Protein AF-A0A963MGN5-F1 (afdb_monomer_lite)

pLDDT: mean 96.95, std 1.82, range [84.88, 98.75]

Sequence (187 aa):
LLHITDCHAQLLPIYFREPNVNIGVAGMAGKAPHIVGQNFLKHFEIPADPRLAHAFTYLDFERYAGVYGKVGGFAHLATLIKRIKAQRPGALLLDGGDSWQGSGAAMWTKGQDMVDAQLALGVDIMTLHWESTYGQDRVLEVSKKDFANKIEIVAQNVKTADFGDPVFKPYVIRNVNGVKVRVIGQA

Structure (mmCIF, N/CA/C/O backbone):
data_AF-A0A963MGN5-F1
#
_entry.id   AF-A0A963MGN5-F1
#
loop_
_atom_site.group_PDB
_atom_site.id
_atom_site.type_symbol
_atom_site.label_atom_id
_atom_site.label_alt_id
_atom_site.label_comp_id
_atom_site.label_asym_id
_atom_site.label_entity_id
_atom_site.label_seq_id
_atom_site.pdbx_PDB_ins_code
_atom_site.Cartn_x
_atom_site.Cartn_y
_atom_site.Cartn_z
_atom_site.occupancy
_atom_site.B_iso_or_equiv
_atom_site.auth_seq_id
_atom_site.auth_comp_id
_atom_site.auth_asym_id
_atom_site.auth_atom_id
_atom_site.pdbx_PDB_model_num
ATOM 1 N N . LEU A 1 1 ? -10.979 -6.061 -5.872 1.00 92.94 1 LEU A N 1
ATOM 2 C CA . LEU A 1 1 ? -10.255 -5.401 -4.768 1.00 92.94 1 LEU A CA 1
ATOM 3 C C . LEU A 1 1 ? -9.040 -4.735 -5.382 1.00 92.94 1 LEU A C 1
ATOM 5 O O . LEU A 1 1 ? -8.420 -5.346 -6.242 1.00 92.94 1 LEU A O 1
ATOM 9 N N . LEU A 1 2 ? -8.769 -3.492 -5.016 1.00 97.31 2 LEU A N 1
ATOM 10 C CA . LEU A 1 2 ? -7.519 -2.797 -5.298 1.00 97.31 2 LEU A CA 1
ATOM 11 C C . LEU A 1 2 ? -6.687 -2.876 -4.022 1.00 97.31 2 LEU A C 1
ATOM 13 O O . LEU A 1 2 ? -7.249 -2.711 -2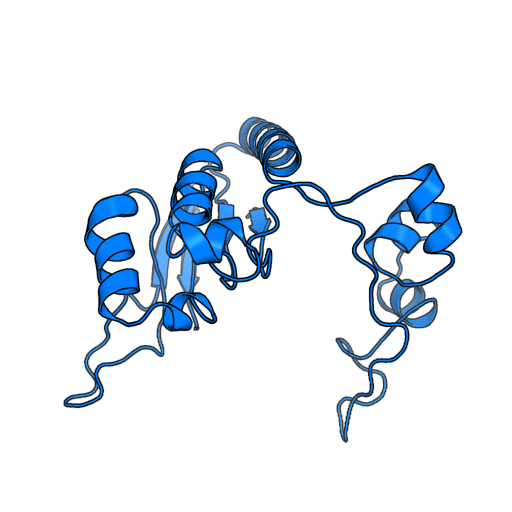.943 1.00 97.31 2 LEU A O 1
ATOM 17 N N . HIS A 1 3 ? -5.397 -3.160 -4.138 1.00 97.94 3 HIS A N 1
ATOM 18 C CA . HIS A 1 3 ? -4.519 -3.315 -2.985 1.00 97.94 3 HIS A CA 1
ATOM 19 C C . HIS A 1 3 ? -3.208 -2.579 -3.239 1.00 97.94 3 HIS A C 1
ATOM 21 O O . HIS A 1 3 ? -2.596 -2.767 -4.292 1.00 97.94 3 HIS A O 1
ATOM 27 N N . ILE A 1 4 ? -2.808 -1.752 -2.281 1.00 97.81 4 ILE A N 1
ATOM 28 C CA . ILE A 1 4 ? -1.480 -1.142 -2.177 1.00 97.81 4 ILE A CA 1
ATOM 29 C C . ILE A 1 4 ? -0.901 -1.512 -0.812 1.00 97.81 4 ILE A C 1
ATOM 31 O O . ILE A 1 4 ? -1.657 -1.855 0.090 1.00 97.81 4 ILE A O 1
ATOM 35 N N . THR A 1 5 ? 0.416 -1.496 -0.666 1.00 98.06 5 THR A N 1
ATOM 36 C CA . THR A 1 5 ? 1.098 -1.820 0.596 1.00 98.06 5 THR A CA 1
ATOM 37 C C . THR A 1 5 ? 2.518 -1.276 0.552 1.00 98.06 5 THR A C 1
ATOM 39 O O . THR A 1 5 ? 3.017 -1.019 -0.551 1.00 98.06 5 THR A O 1
ATOM 42 N N . ASP A 1 6 ? 3.136 -1.088 1.718 1.00 97.81 6 ASP A N 1
ATOM 43 C CA . ASP A 1 6 ? 4.569 -0.798 1.867 1.00 97.81 6 ASP A CA 1
ATOM 44 C C . ASP A 1 6 ? 5.017 0.415 1.037 1.00 97.81 6 ASP A C 1
ATOM 46 O O . ASP A 1 6 ? 6.100 0.447 0.445 1.00 97.81 6 ASP A O 1
ATOM 50 N N . CYS A 1 7 ? 4.161 1.439 0.941 1.00 97.31 7 CYS A N 1
ATOM 51 C CA . CYS A 1 7 ? 4.502 2.623 0.158 1.00 97.31 7 CYS A CA 1
ATOM 52 C C . CYS A 1 7 ? 5.577 3.479 0.836 1.00 97.31 7 CYS A C 1
ATOM 54 O O . CYS A 1 7 ? 6.157 4.343 0.180 1.00 97.31 7 CYS A O 1
ATOM 56 N N . HIS A 1 8 ? 5.829 3.254 2.130 1.00 98.25 8 HIS A N 1
ATOM 57 C CA . HIS A 1 8 ? 6.864 3.882 2.942 1.00 98.25 8 HIS A CA 1
ATOM 58 C C . HIS A 1 8 ? 6.969 5.399 2.739 1.00 98.25 8 HIS A C 1
ATOM 60 O O . HIS A 1 8 ? 8.042 5.963 2.488 1.00 98.25 8 HIS A O 1
ATOM 66 N N . ALA A 1 9 ? 5.810 6.060 2.790 1.00 97.88 9 ALA A N 1
ATOM 67 C CA . ALA A 1 9 ? 5.649 7.495 2.606 1.00 97.88 9 ALA A CA 1
ATOM 68 C C . ALA A 1 9 ? 6.259 8.070 1.306 1.00 97.88 9 ALA A C 1
ATOM 70 O O . ALA A 1 9 ? 6.622 9.251 1.242 1.00 97.88 9 ALA A O 1
ATOM 71 N N . GLN A 1 10 ? 6.366 7.261 0.245 1.00 97.69 10 GLN A N 1
ATOM 72 C CA . GLN A 1 10 ? 6.820 7.703 -1.076 1.00 97.69 10 GLN A CA 1
ATOM 73 C C . GLN A 1 10 ? 5.675 8.378 -1.840 1.00 97.69 10 GLN A C 1
ATOM 75 O O . GLN A 1 10 ? 5.051 7.817 -2.746 1.00 97.69 10 GLN A O 1
ATOM 80 N N . LEU A 1 11 ? 5.387 9.625 -1.455 1.00 96.19 11 LEU A N 1
ATOM 81 C CA . LEU A 1 11 ? 4.319 10.428 -2.054 1.00 96.19 11 LEU A CA 1
ATOM 82 C C . LEU A 1 11 ? 4.603 10.772 -3.526 1.00 96.19 11 LEU A C 1
ATOM 84 O O . LEU A 1 11 ? 3.690 10.809 -4.358 1.00 96.19 11 LEU A O 1
ATOM 88 N N . LEU A 1 12 ? 5.877 11.008 -3.851 1.00 97.38 12 LEU A N 1
ATOM 89 C CA . LEU A 1 12 ? 6.359 11.310 -5.197 1.00 97.38 12 LEU A CA 1
ATOM 90 C C . LEU A 1 12 ? 6.894 10.0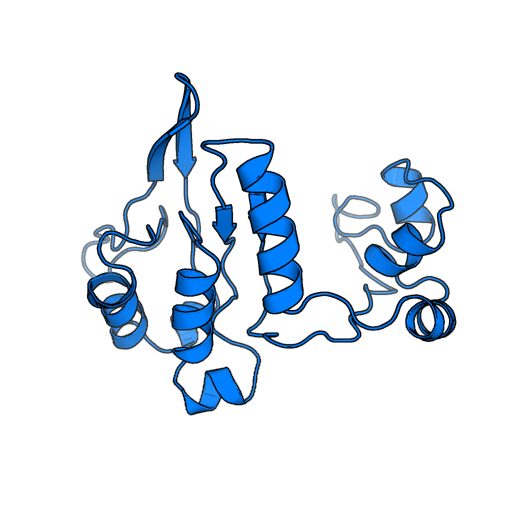47 -5.889 1.00 97.38 12 LEU A C 1
ATOM 92 O O . LEU A 1 12 ? 7.348 9.129 -5.209 1.00 97.38 12 LEU A O 1
ATOM 96 N N . PRO A 1 13 ? 6.896 9.996 -7.234 1.00 97.75 13 PRO A N 1
ATOM 97 C CA . PRO A 1 13 ? 7.516 8.893 -7.957 1.00 97.75 13 PRO A CA 1
ATOM 98 C C . PRO A 1 13 ? 9.004 8.745 -7.614 1.00 97.75 13 PRO A C 1
ATOM 100 O O . PRO A 1 13 ? 9.720 9.748 -7.501 1.00 97.75 13 PRO A O 1
ATOM 103 N N . ILE A 1 14 ? 9.481 7.501 -7.538 1.00 97.06 14 ILE A N 1
ATOM 104 C CA . ILE A 1 14 ? 10.880 7.153 -7.244 1.00 97.06 14 ILE A CA 1
ATOM 105 C C . ILE A 1 14 ? 11.441 6.114 -8.217 1.00 97.06 14 ILE A C 1
ATOM 107 O O . ILE A 1 14 ? 10.704 5.438 -8.928 1.00 97.06 14 ILE A O 1
ATOM 111 N N . TYR A 1 15 ? 12.764 5.972 -8.243 1.00 97.69 15 TYR A N 1
ATOM 112 C CA . TYR A 1 15 ? 13.400 4.791 -8.818 1.00 97.69 15 TYR A CA 1
ATOM 113 C C . TYR A 1 15 ? 13.478 3.725 -7.729 1.00 97.69 15 TYR A C 1
ATOM 115 O O . TYR A 1 15 ? 14.181 3.916 -6.740 1.00 97.69 15 TYR A O 1
ATOM 123 N N . PHE A 1 16 ? 12.746 2.630 -7.905 1.00 97.06 16 PHE A N 1
ATOM 124 C CA . PHE A 1 16 ? 12.742 1.505 -6.978 1.00 97.06 16 PHE A CA 1
ATOM 125 C C . PHE A 1 16 ? 13.185 0.254 -7.725 1.00 97.06 16 PHE A C 1
ATOM 127 O O . PHE A 1 16 ? 12.620 -0.062 -8.770 1.00 97.06 16 PHE A O 1
ATOM 134 N N . ARG A 1 17 ? 14.224 -0.414 -7.219 1.00 97.44 17 ARG A N 1
ATOM 135 C CA . ARG A 1 17 ? 14.808 -1.599 -7.843 1.00 97.44 17 ARG A CA 1
ATOM 136 C C . ARG A 1 17 ? 14.631 -2.797 -6.930 1.00 97.44 17 ARG A C 1
ATOM 138 O O . ARG A 1 17 ? 15.086 -2.764 -5.790 1.00 97.44 17 ARG A O 1
ATOM 145 N N . GLU A 1 18 ? 14.081 -3.869 -7.481 1.00 97.69 18 GLU A N 1
ATOM 146 C CA . GLU A 1 18 ? 13.980 -5.150 -6.789 1.00 97.69 18 GLU A CA 1
ATOM 147 C C . GLU A 1 18 ? 15.362 -5.719 -6.408 1.00 97.69 18 GLU A C 1
ATOM 149 O O . GLU A 1 18 ? 16.383 -5.407 -7.043 1.00 97.69 18 GLU A O 1
ATOM 154 N N . PRO A 1 19 ? 15.438 -6.574 -5.374 1.00 96.88 19 PRO A N 1
ATOM 155 C CA . PRO A 1 19 ? 16.693 -7.177 -4.955 1.00 96.88 19 PRO A CA 1
ATOM 156 C C . PRO A 1 19 ? 17.274 -8.083 -6.050 1.00 96.88 19 PRO A C 1
ATOM 158 O O . PRO A 1 19 ? 16.570 -8.871 -6.682 1.00 96.88 19 PRO A O 1
ATOM 161 N N . ASN A 1 20 ? 18.597 -8.026 -6.239 1.00 96.69 20 ASN A N 1
ATOM 162 C CA . ASN A 1 20 ? 19.315 -8.982 -7.094 1.00 96.69 20 ASN A CA 1
ATOM 163 C C . ASN A 1 20 ? 19.702 -10.275 -6.383 1.00 96.69 20 ASN A C 1
ATOM 165 O O . ASN A 1 20 ? 20.085 -11.241 -7.038 1.00 96.69 20 ASN A O 1
ATOM 169 N N . VAL A 1 21 ? 19.606 -10.292 -5.056 1.00 95.69 21 VAL A N 1
ATOM 170 C CA . VAL A 1 21 ? 19.840 -11.463 -4.219 1.00 95.69 21 VAL A CA 1
ATOM 171 C C . VAL A 1 21 ? 18.767 -11.477 -3.140 1.00 95.69 21 VAL A C 1
ATOM 173 O O . VAL A 1 21 ? 18.609 -10.503 -2.412 1.00 95.69 21 VAL A O 1
ATOM 176 N N . ASN A 1 22 ? 18.046 -12.589 -3.033 1.00 96.19 22 ASN A N 1
ATOM 177 C CA . ASN A 1 22 ? 17.130 -12.865 -1.934 1.00 96.19 22 ASN A CA 1
ATOM 178 C C . ASN A 1 22 ? 17.282 -14.345 -1.561 1.00 96.19 22 ASN A C 1
ATOM 180 O O . ASN A 1 22 ? 17.072 -15.214 -2.405 1.00 96.19 22 ASN A O 1
ATOM 184 N N . ILE A 1 23 ? 17.723 -14.632 -0.335 1.00 94.75 23 ILE A N 1
ATOM 185 C CA . ILE A 1 23 ? 18.152 -15.975 0.072 1.00 94.75 23 ILE A CA 1
ATOM 186 C C . ILE A 1 23 ? 17.085 -16.587 0.977 1.00 94.75 23 ILE A C 1
ATOM 188 O O . ILE A 1 23 ? 16.896 -16.155 2.111 1.00 94.75 23 ILE A O 1
ATOM 192 N N . GLY A 1 24 ? 16.406 -17.617 0.473 1.00 95.06 24 GLY A N 1
ATOM 193 C CA . GLY A 1 24 ? 15.496 -18.435 1.270 1.00 95.06 24 GLY A CA 1
ATOM 194 C C . GLY A 1 24 ? 16.262 -19.442 2.124 1.00 95.06 24 GLY A C 1
ATOM 195 O O . GLY A 1 24 ? 17.196 -20.084 1.644 1.00 95.06 24 GLY A O 1
ATOM 196 N N . VAL A 1 25 ? 15.851 -19.607 3.380 1.00 95.75 25 VAL A N 1
ATOM 197 C CA . VAL A 1 25 ? 16.471 -20.542 4.333 1.00 95.75 25 VAL A CA 1
ATOM 198 C C . VAL A 1 25 ? 15.612 -21.801 4.477 1.00 95.75 25 VAL A C 1
ATOM 200 O O . VAL A 1 25 ? 14.383 -21.746 4.405 1.00 95.75 25 VAL A O 1
ATOM 203 N N . ALA A 1 26 ? 16.257 -22.950 4.696 1.00 95.56 26 ALA A N 1
ATOM 204 C CA . ALA A 1 26 ? 15.601 -24.243 4.891 1.00 95.56 26 ALA A CA 1
ATOM 205 C C . ALA A 1 26 ? 14.586 -24.557 3.770 1.00 95.56 26 ALA A C 1
ATOM 207 O O . ALA A 1 26 ? 14.925 -24.520 2.587 1.00 95.56 26 ALA A O 1
ATOM 208 N N . GLY A 1 27 ? 13.332 -24.847 4.124 1.00 96.06 27 GLY A N 1
ATOM 209 C CA . GLY A 1 27 ? 12.275 -25.202 3.174 1.00 96.06 27 GLY A CA 1
ATOM 210 C C . GLY A 1 27 ? 11.851 -24.086 2.210 1.00 96.06 27 GLY A C 1
ATOM 211 O O . GLY A 1 27 ? 11.006 -24.353 1.353 1.00 96.06 27 GLY A O 1
ATOM 212 N N . MET A 1 28 ? 12.406 -22.876 2.342 1.00 95.75 28 MET A N 1
ATOM 213 C CA . MET A 1 28 ? 12.115 -21.708 1.502 1.00 95.75 28 MET A CA 1
ATOM 214 C C . MET A 1 28 ? 13.138 -21.482 0.379 1.00 95.75 28 MET A C 1
ATOM 216 O O . MET A 1 28 ? 12.948 -20.588 -0.446 1.00 95.75 28 MET A O 1
ATOM 220 N N . ALA A 1 29 ? 14.210 -22.278 0.314 1.00 93.62 29 ALA A N 1
ATOM 221 C CA . ALA A 1 29 ? 15.187 -22.189 -0.768 1.00 93.62 29 ALA A CA 1
ATOM 222 C C . ALA A 1 29 ? 14.511 -22.387 -2.140 1.00 93.62 29 ALA A C 1
ATOM 224 O O . ALA A 1 29 ? 13.823 -23.382 -2.369 1.00 93.62 29 ALA A O 1
ATOM 225 N N . GLY A 1 30 ? 14.690 -21.419 -3.046 1.00 88.81 30 GLY A N 1
ATOM 226 C CA . GLY A 1 30 ? 14.105 -21.453 -4.391 1.00 88.81 30 GLY A CA 1
ATOM 227 C C . GLY A 1 30 ? 12.580 -21.295 -4.444 1.00 88.81 30 GLY A C 1
ATOM 228 O O . GLY A 1 30 ? 11.980 -21.622 -5.466 1.00 88.81 30 GLY A O 1
ATOM 229 N N . LYS A 1 31 ? 11.941 -20.814 -3.369 1.00 94.44 31 LYS A N 1
ATOM 230 C CA . LYS A 1 31 ? 10.496 -20.546 -3.316 1.00 94.44 31 LYS A CA 1
ATOM 231 C C . LYS A 1 31 ? 10.220 -19.057 -3.196 1.00 94.44 31 LYS A C 1
ATOM 233 O O . LYS A 1 31 ? 11.009 -18.336 -2.592 1.00 94.44 31 LYS A O 1
ATOM 238 N N . ALA A 1 32 ? 9.084 -18.603 -3.727 1.00 94.31 32 ALA A N 1
ATOM 239 C CA . ALA A 1 32 ? 8.599 -17.253 -3.459 1.00 94.31 32 ALA A CA 1
ATOM 240 C C . ALA A 1 32 ? 8.490 -17.028 -1.932 1.00 94.31 32 ALA A C 1
ATOM 242 O O . ALA A 1 32 ? 8.067 -17.949 -1.225 1.00 94.31 32 ALA A O 1
ATOM 243 N N . PRO A 1 33 ? 8.891 -15.854 -1.408 1.00 94.06 33 PRO A N 1
ATOM 244 C CA . PRO A 1 33 ? 9.307 -14.640 -2.127 1.00 94.06 33 PRO A CA 1
ATOM 245 C C . PRO A 1 33 ? 10.809 -14.573 -2.500 1.00 94.06 33 PRO A C 1
ATOM 247 O O . PRO A 1 33 ? 11.272 -13.555 -3.003 1.00 94.06 33 PRO A O 1
ATOM 250 N N . HIS A 1 34 ? 11.591 -15.636 -2.296 1.00 97.12 34 HIS A N 1
ATOM 251 C CA . HIS A 1 34 ? 13.050 -15.671 -2.500 1.00 97.12 34 HIS A CA 1
ATOM 252 C C . HIS A 1 34 ? 13.484 -16.033 -3.931 1.00 97.12 34 HIS A C 1
ATOM 254 O O . HIS A 1 34 ? 14.513 -16.676 -4.143 1.00 97.12 34 HIS A O 1
ATOM 260 N N . ILE A 1 35 ? 12.690 -15.648 -4.928 1.00 96.69 35 ILE A N 1
ATOM 261 C CA . ILE A 1 35 ? 13.001 -15.853 -6.346 1.00 96.69 35 ILE A CA 1
ATOM 262 C C . ILE A 1 35 ? 13.198 -14.474 -6.969 1.00 96.69 35 ILE A C 1
ATOM 264 O O . ILE A 1 35 ? 12.376 -13.591 -6.764 1.00 96.69 35 ILE A O 1
ATOM 268 N N . VAL A 1 36 ? 14.280 -14.283 -7.725 1.00 96.94 36 VAL A N 1
ATOM 269 C CA . VAL A 1 36 ? 14.650 -12.980 -8.305 1.00 96.94 36 VAL A CA 1
ATOM 270 C C . VAL A 1 36 ? 15.008 -13.101 -9.788 1.00 96.94 36 VAL A C 1
ATOM 272 O O . VAL A 1 36 ? 15.287 -14.195 -10.292 1.00 96.94 36 VAL A O 1
ATOM 275 N N . GLY A 1 37 ? 15.022 -11.970 -10.496 1.00 96.50 37 GLY A N 1
ATOM 276 C CA . GLY A 1 37 ? 15.534 -11.866 -11.867 1.00 96.50 37 GLY A CA 1
ATOM 277 C C . GLY A 1 37 ? 14.827 -12.792 -12.860 1.00 96.50 37 GLY A C 1
ATOM 278 O O . GLY A 1 37 ? 13.605 -12.926 -12.850 1.00 96.50 37 GLY A O 1
ATOM 279 N N . GLN A 1 38 ? 15.598 -13.472 -13.712 1.00 96.25 38 GLN A N 1
ATOM 280 C CA . GLN A 1 38 ? 15.040 -14.335 -14.762 1.00 96.25 38 GLN A CA 1
ATOM 281 C C . GLN A 1 38 ? 14.245 -15.516 -14.192 1.00 96.25 38 GLN A C 1
ATOM 283 O O . GLN A 1 38 ? 13.258 -15.952 -14.786 1.00 96.25 38 GLN A O 1
ATOM 288 N N . ASN A 1 39 ? 14.654 -16.017 -13.024 1.00 95.94 39 ASN A N 1
ATOM 289 C CA . ASN A 1 39 ? 13.944 -17.092 -12.343 1.00 95.94 39 ASN A CA 1
ATOM 290 C C . ASN A 1 39 ? 12.577 -16.620 -11.844 1.00 95.94 39 ASN A C 1
ATOM 292 O O . ASN A 1 39 ? 11.634 -17.401 -11.897 1.00 95.94 39 ASN A O 1
ATOM 296 N N . PHE A 1 40 ? 12.453 -15.358 -11.417 1.00 96.69 40 PHE A N 1
ATOM 297 C CA . PHE A 1 40 ? 11.168 -14.785 -11.013 1.00 96.69 40 PHE A CA 1
ATOM 298 C C . PHE A 1 40 ? 10.216 -14.726 -12.208 1.00 96.69 40 PHE A C 1
ATOM 300 O O . PHE A 1 40 ? 9.110 -15.258 -12.136 1.00 96.69 40 PHE A O 1
ATOM 307 N N . LEU A 1 41 ? 10.683 -14.175 -13.336 1.00 96.44 41 LEU A N 1
ATOM 308 C CA . LEU A 1 41 ? 9.881 -14.092 -14.561 1.00 96.44 41 LEU A CA 1
ATOM 309 C C . LEU A 1 41 ? 9.428 -15.477 -15.029 1.00 96.44 41 LEU A C 1
ATOM 311 O O . LEU A 1 41 ? 8.259 -15.671 -15.340 1.00 96.44 41 LEU A O 1
ATOM 315 N N . LYS A 1 42 ? 10.334 -16.462 -15.016 1.00 96.25 42 LYS A N 1
ATOM 316 C CA . LYS A 1 42 ? 10.015 -17.843 -15.394 1.00 96.25 42 LYS A CA 1
ATOM 317 C C . LYS A 1 42 ? 9.022 -18.498 -14.431 1.00 96.25 42 LYS A C 1
ATOM 319 O O . LYS A 1 42 ? 8.117 -19.181 -14.889 1.00 96.25 42 LYS A O 1
ATOM 324 N N . HIS A 1 43 ? 9.203 -18.323 -13.121 1.00 95.81 43 HIS A N 1
ATOM 325 C CA . HIS A 1 43 ? 8.360 -18.951 -12.100 1.00 95.81 43 HIS A CA 1
ATOM 326 C C . HIS A 1 43 ? 6.907 -18.472 -12.170 1.00 95.81 43 HIS A C 1
ATOM 328 O O . HIS A 1 43 ? 5.998 -19.279 -12.013 1.00 95.81 43 HIS A O 1
ATOM 334 N N . PHE A 1 44 ? 6.699 -17.179 -12.426 1.00 96.56 44 PHE A N 1
ATOM 335 C CA . PHE A 1 44 ? 5.370 -16.569 -12.530 1.00 96.56 44 PHE A CA 1
ATOM 336 C C . PHE A 1 44 ? 4.859 -16.448 -13.972 1.00 96.56 44 PHE A C 1
ATOM 338 O O . PHE A 1 44 ? 3.880 -15.744 -14.208 1.00 96.56 44 PHE A O 1
ATOM 345 N N . GLU A 1 45 ? 5.526 -17.102 -14.930 1.00 97.12 45 GLU A N 1
ATOM 346 C CA . GLU A 1 45 ? 5.152 -17.102 -16.353 1.00 97.12 45 GLU A CA 1
ATOM 347 C C . GLU A 1 45 ? 4.992 -15.686 -16.940 1.00 97.12 45 GLU A C 1
ATOM 349 O O . GLU A 1 45 ? 4.185 -15.433 -17.836 1.00 97.12 45 GLU A O 1
ATOM 354 N N . ILE A 1 46 ? 5.784 -14.739 -16.435 1.00 96.31 46 ILE A N 1
ATOM 355 C CA . ILE A 1 46 ? 5.774 -13.356 -16.899 1.00 96.31 46 ILE A CA 1
ATOM 356 C C . ILE A 1 46 ? 6.505 -13.311 -18.246 1.00 96.31 46 ILE A C 1
ATOM 358 O O . ILE A 1 46 ? 7.656 -13.756 -18.331 1.00 96.31 46 ILE A O 1
ATOM 362 N N . PRO A 1 47 ? 5.873 -12.786 -19.312 1.00 93.81 47 PRO A N 1
ATOM 363 C CA . PRO A 1 47 ? 6.495 -12.725 -20.625 1.00 93.81 47 PRO A CA 1
ATOM 364 C C . PRO A 1 47 ? 7.745 -11.843 -20.593 1.00 93.81 47 PRO A C 1
ATOM 366 O O . PRO A 1 47 ? 7.896 -10.981 -19.726 1.00 93.81 47 PRO A O 1
ATOM 369 N N . ALA A 1 48 ? 8.616 -12.018 -21.589 1.00 84.88 48 ALA A N 1
ATOM 370 C CA . ALA A 1 48 ? 9.791 -11.175 -21.805 1.00 84.88 48 ALA A CA 1
ATOM 371 C C . ALA A 1 48 ? 9.396 -9.761 -22.296 1.00 84.88 48 ALA A C 1
ATOM 373 O O . ALA A 1 48 ? 9.770 -9.338 -23.387 1.00 84.88 48 ALA A O 1
ATOM 374 N N . ASP A 1 49 ? 8.598 -9.044 -21.501 1.00 94.75 49 ASP A N 1
ATOM 375 C CA . ASP A 1 49 ? 8.232 -7.642 -21.684 1.00 94.75 49 ASP A CA 1
ATOM 376 C C . ASP A 1 49 ? 9.190 -6.778 -20.843 1.00 94.75 49 ASP A C 1
ATOM 378 O O . ASP A 1 49 ? 9.185 -6.878 -19.610 1.00 94.75 49 ASP A O 1
ATOM 382 N N . PRO A 1 50 ? 9.995 -5.905 -21.474 1.00 94.75 50 PRO A N 1
ATOM 383 C CA . PRO A 1 50 ? 10.907 -5.005 -20.771 1.00 94.75 50 PRO A CA 1
ATOM 384 C C . PRO A 1 50 ? 10.250 -4.132 -19.687 1.00 94.75 50 PRO A C 1
ATOM 386 O O . PRO A 1 50 ? 10.890 -3.814 -18.687 1.00 94.75 50 PRO A O 1
ATOM 389 N N . ARG A 1 51 ? 8.965 -3.776 -19.828 1.00 96.06 51 ARG A N 1
ATOM 390 C CA . ARG A 1 51 ? 8.218 -3.020 -18.805 1.00 96.06 51 ARG A CA 1
ATOM 391 C C . ARG A 1 51 ? 7.959 -3.860 -17.563 1.00 96.06 51 ARG A C 1
ATOM 393 O O . ARG A 1 51 ? 8.064 -3.353 -16.453 1.00 96.06 51 ARG A O 1
ATOM 400 N N . LEU A 1 52 ? 7.608 -5.134 -17.747 1.00 96.50 52 LEU A N 1
ATOM 401 C CA . LEU A 1 52 ? 7.365 -6.053 -16.633 1.00 96.50 52 LEU A CA 1
ATOM 402 C C . LEU A 1 52 ? 8.685 -6.455 -15.969 1.00 96.50 52 LEU A C 1
ATOM 404 O O . LEU A 1 52 ? 8.739 -6.560 -14.748 1.00 96.50 52 LEU A O 1
ATOM 408 N N . ALA A 1 53 ? 9.763 -6.592 -16.747 1.00 96.12 53 ALA A N 1
ATOM 409 C CA . ALA A 1 53 ? 11.105 -6.771 -16.203 1.00 96.12 53 ALA A CA 1
ATOM 410 C C . ALA A 1 53 ? 11.529 -5.576 -15.329 1.00 96.12 53 ALA A C 1
ATOM 412 O O . ALA A 1 53 ? 12.027 -5.799 -14.228 1.00 96.12 53 ALA A O 1
ATOM 413 N N . HIS A 1 54 ? 11.270 -4.337 -15.771 1.00 97.25 54 HIS A N 1
ATOM 414 C CA . HIS A 1 54 ? 11.510 -3.115 -14.984 1.00 97.25 54 HIS A CA 1
ATOM 415 C C . HIS A 1 54 ? 10.676 -3.053 -13.702 1.00 97.25 54 HIS A C 1
ATOM 417 O O . HIS A 1 54 ? 11.167 -2.627 -12.665 1.00 97.25 54 HIS A O 1
ATOM 423 N N . ALA A 1 55 ? 9.412 -3.478 -13.771 1.00 95.69 55 ALA A N 1
ATOM 424 C CA . ALA A 1 55 ? 8.489 -3.400 -12.643 1.00 95.69 55 ALA A CA 1
ATOM 425 C C . ALA A 1 55 ? 8.733 -4.466 -11.564 1.00 95.69 55 ALA A C 1
ATOM 427 O O . ALA A 1 55 ? 8.461 -4.206 -10.399 1.00 95.69 55 ALA A O 1
ATOM 428 N N . PHE A 1 56 ? 9.193 -5.661 -11.944 1.00 96.06 56 PHE A N 1
ATOM 429 C CA . PHE A 1 56 ? 9.228 -6.822 -11.045 1.00 96.06 56 PHE A CA 1
ATOM 430 C C . PHE A 1 56 ? 10.615 -7.418 -10.827 1.00 96.06 56 PHE A C 1
ATOM 432 O O . PHE A 1 56 ? 10.756 -8.410 -10.112 1.00 96.06 56 PHE A O 1
ATOM 439 N N . THR A 1 57 ? 11.650 -6.888 -11.475 1.00 97.00 57 THR A N 1
ATOM 440 C CA . THR A 1 57 ? 12.991 -7.450 -11.357 1.00 97.00 57 THR A CA 1
ATOM 441 C C . THR A 1 57 ? 14.062 -6.377 -11.342 1.00 97.00 57 THR A C 1
ATOM 443 O O . THR A 1 57 ? 13.844 -5.201 -11.607 1.00 97.00 57 THR A O 1
ATOM 446 N N . TYR A 1 58 ? 15.273 -6.829 -11.058 1.00 97.50 58 TYR A N 1
ATOM 447 C CA . TYR A 1 58 ? 16.468 -6.010 -11.073 1.00 97.50 58 TYR A CA 1
ATOM 448 C C . TYR A 1 58 ? 17.162 -5.964 -12.449 1.00 97.50 58 TYR A C 1
ATOM 450 O O . TYR A 1 58 ? 18.175 -5.271 -12.594 1.00 97.50 58 TYR A O 1
ATOM 458 N N . LEU A 1 59 ? 16.679 -6.755 -13.419 1.00 97.50 59 LEU A N 1
ATOM 459 C CA . LEU A 1 59 ? 17.314 -6.972 -14.721 1.00 97.50 59 LEU A CA 1
ATOM 460 C C . LEU A 1 59 ? 17.309 -5.683 -15.544 1.00 97.50 59 LEU A C 1
ATOM 462 O O . LEU A 1 59 ? 16.268 -5.052 -15.695 1.00 97.50 59 LEU A O 1
ATOM 466 N N . ASP A 1 60 ? 18.478 -5.308 -16.073 1.00 97.06 60 ASP A N 1
ATOM 467 C CA . ASP A 1 60 ? 18.688 -4.109 -16.899 1.00 97.06 60 ASP A CA 1
ATOM 468 C C . ASP A 1 60 ? 18.108 -2.810 -16.304 1.00 97.06 60 ASP A C 1
ATOM 470 O O . ASP A 1 60 ? 17.759 -1.882 -17.036 1.00 97.06 60 ASP A O 1
ATOM 474 N N . PHE A 1 61 ? 18.022 -2.720 -14.970 1.00 97.62 61 PHE A N 1
ATOM 475 C CA . PHE A 1 61 ? 17.325 -1.628 -14.289 1.00 97.62 61 PHE A CA 1
ATOM 476 C C . PHE A 1 61 ? 17.827 -0.239 -14.687 1.00 97.62 61 PHE A C 1
ATOM 478 O O . PHE A 1 61 ? 17.015 0.645 -14.909 1.00 97.62 61 PHE A O 1
ATOM 485 N N . GLU A 1 62 ? 19.139 -0.025 -14.813 1.00 97.12 62 GLU A N 1
ATOM 486 C CA . GLU A 1 62 ? 19.686 1.282 -15.206 1.00 97.12 62 GLU A CA 1
ATOM 487 C C . GLU A 1 62 ? 19.160 1.726 -16.579 1.00 97.12 62 GLU A C 1
ATOM 489 O O . GLU A 1 62 ? 18.661 2.841 -16.744 1.00 97.12 62 GLU A O 1
ATOM 494 N N . ARG A 1 63 ? 19.191 0.812 -17.555 1.00 97.81 63 ARG A N 1
ATOM 495 C CA . ARG A 1 63 ? 18.663 1.054 -18.896 1.00 97.81 63 ARG A CA 1
ATOM 496 C C . ARG A 1 63 ? 17.154 1.291 -18.850 1.00 97.81 63 ARG A C 1
ATOM 498 O O . ARG A 1 63 ? 16.672 2.254 -19.442 1.00 97.81 63 ARG A O 1
ATOM 505 N N . TYR A 1 64 ? 16.400 0.422 -18.181 1.00 97.38 64 TYR A N 1
ATOM 506 C CA . TYR A 1 64 ? 14.940 0.510 -18.158 1.00 97.38 64 TYR A CA 1
ATOM 507 C C . TYR A 1 64 ? 14.410 1.672 -17.318 1.00 97.38 64 TYR A C 1
ATOM 509 O O . TYR A 1 64 ? 13.411 2.272 -17.704 1.00 97.38 64 TYR A O 1
ATOM 517 N N . ALA A 1 65 ? 15.115 2.088 -16.269 1.00 97.31 65 ALA A N 1
ATOM 518 C CA . ALA A 1 65 ? 14.834 3.315 -15.534 1.00 97.31 65 ALA A CA 1
ATOM 519 C C . ALA A 1 65 ? 14.960 4.551 -16.436 1.00 97.31 65 ALA A C 1
ATOM 521 O O . ALA A 1 65 ? 14.126 5.449 -16.346 1.00 97.31 65 ALA A O 1
ATOM 522 N N . GLY A 1 66 ? 15.935 4.578 -17.352 1.00 97.31 66 GLY A N 1
ATOM 523 C CA . GLY A 1 66 ? 16.058 5.643 -18.353 1.00 97.31 66 GLY A CA 1
ATOM 524 C C . GLY A 1 66 ? 14.926 5.663 -19.390 1.00 97.31 66 GLY A C 1
ATOM 525 O O . GLY A 1 66 ? 14.576 6.729 -19.889 1.00 97.31 66 GLY A O 1
ATOM 526 N N . VAL A 1 67 ? 14.332 4.505 -19.702 1.00 97.31 67 VAL A N 1
ATOM 527 C CA . VAL A 1 67 ? 13.259 4.373 -20.709 1.00 97.31 67 VAL A CA 1
ATOM 528 C C . VAL A 1 67 ? 11.866 4.584 -20.108 1.00 97.31 67 VAL A C 1
ATOM 530 O O . VAL A 1 67 ? 11.044 5.289 -20.689 1.00 97.31 67 VAL A O 1
ATOM 533 N N . TYR A 1 68 ? 11.581 3.956 -18.967 1.00 96.75 68 TYR A N 1
ATOM 534 C CA . TYR A 1 68 ? 10.255 3.929 -18.339 1.00 96.75 68 TYR A CA 1
ATOM 535 C C . TYR A 1 68 ? 10.112 4.906 -17.174 1.00 96.75 68 TYR A C 1
ATOM 537 O O . TYR A 1 68 ? 8.992 5.207 -16.765 1.00 96.75 68 TYR A O 1
ATOM 545 N N . GLY A 1 69 ? 11.223 5.433 -16.663 1.00 96.19 69 GLY A N 1
ATOM 546 C CA . GLY A 1 69 ? 11.227 6.428 -15.605 1.00 96.19 69 GLY A CA 1
ATOM 547 C C . GLY A 1 69 ? 10.911 5.864 -14.220 1.00 96.19 69 GLY A C 1
ATOM 548 O O . GLY A 1 69 ? 11.047 4.671 -13.928 1.00 96.19 69 GLY A O 1
ATOM 549 N N . LYS A 1 70 ? 10.524 6.793 -13.346 1.00 97.12 70 LYS A N 1
ATOM 550 C CA . LYS A 1 70 ? 10.185 6.550 -11.945 1.00 97.12 70 LYS A CA 1
ATOM 551 C C . LYS A 1 70 ? 8.827 5.857 -11.813 1.00 97.12 70 LYS A C 1
ATOM 553 O O . LYS A 1 70 ? 7.894 6.161 -12.552 1.00 97.12 70 LYS A O 1
ATOM 558 N N . VAL A 1 71 ? 8.707 4.985 -10.820 1.00 95.62 71 VAL A N 1
ATOM 559 C CA . VAL A 1 71 ? 7.488 4.246 -10.473 1.00 95.62 71 VAL A CA 1
ATOM 560 C C . VAL A 1 71 ? 6.799 4.857 -9.251 1.00 95.62 71 VAL A C 1
ATOM 562 O O . VAL A 1 71 ? 7.370 5.689 -8.544 1.00 95.62 71 VAL A O 1
ATOM 565 N N . GLY A 1 72 ? 5.559 4.439 -8.998 1.00 95.75 72 GLY A N 1
ATOM 566 C CA . GLY A 1 72 ? 4.784 4.886 -7.842 1.00 95.75 72 GLY A CA 1
ATOM 567 C C . GLY A 1 72 ? 4.342 6.348 -7.935 1.00 95.75 72 GLY A C 1
ATOM 568 O O . GLY A 1 72 ? 4.105 6.878 -9.025 1.00 95.75 72 GLY A O 1
ATOM 569 N N . GLY A 1 73 ? 4.215 6.985 -6.771 1.00 96.50 73 GLY A N 1
ATOM 570 C CA . GLY A 1 73 ? 3.683 8.334 -6.611 1.00 96.50 73 GLY A CA 1
ATOM 571 C C . GLY A 1 73 ? 2.155 8.368 -6.517 1.00 96.50 73 GLY A C 1
ATOM 572 O O . GLY A 1 73 ? 1.434 7.823 -7.357 1.00 96.50 73 GLY A O 1
ATOM 573 N N . PHE A 1 74 ? 1.639 9.065 -5.506 1.00 97.75 74 PHE A N 1
ATOM 574 C CA . PHE A 1 74 ? 0.211 9.043 -5.170 1.00 97.75 74 PHE A CA 1
ATOM 575 C C . PHE A 1 74 ? -0.670 9.714 -6.228 1.00 97.75 74 PHE A C 1
ATOM 577 O O . PHE A 1 74 ? -1.805 9.293 -6.432 1.00 97.75 74 PHE A O 1
ATOM 584 N N . ALA A 1 75 ? -0.150 10.690 -6.977 1.00 97.69 75 ALA A N 1
ATOM 585 C CA . ALA A 1 75 ? -0.874 11.282 -8.104 1.00 97.69 75 ALA A CA 1
ATOM 586 C C . ALA A 1 75 ? -1.106 10.271 -9.250 1.00 97.69 75 ALA A C 1
ATOM 588 O O . ALA A 1 75 ? -2.192 10.223 -9.842 1.00 97.69 75 ALA A O 1
ATOM 589 N N . HIS A 1 76 ? -0.110 9.424 -9.537 1.00 97.50 76 HIS A N 1
ATOM 590 C CA . HIS A 1 76 ? -0.242 8.350 -10.522 1.00 97.50 76 HIS A CA 1
ATOM 591 C C . HIS A 1 76 ? -1.219 7.279 -10.028 1.0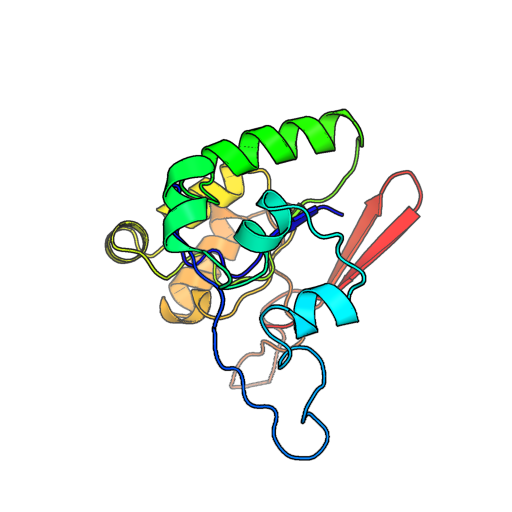0 97.50 76 HIS A C 1
ATOM 593 O O . HIS A 1 76 ? -2.138 6.902 -10.761 1.00 97.50 76 HIS A O 1
ATOM 599 N N . LEU A 1 77 ? -1.073 6.853 -8.765 1.00 97.81 77 LEU A N 1
ATOM 600 C CA . LEU A 1 77 ? -1.985 5.900 -8.129 1.00 97.81 77 LEU A CA 1
ATOM 601 C C . LEU A 1 77 ? -3.427 6.415 -8.147 1.00 97.81 77 LEU A C 1
ATOM 603 O O . LEU A 1 77 ? -4.320 5.684 -8.562 1.00 97.81 77 LEU A O 1
ATOM 607 N N . ALA A 1 78 ? -3.661 7.682 -7.797 1.00 98.19 78 ALA A N 1
ATOM 608 C CA . ALA A 1 78 ? -4.991 8.286 -7.800 1.00 98.19 78 ALA A CA 1
ATOM 609 C C . ALA A 1 78 ? -5.647 8.232 -9.182 1.00 98.19 78 ALA A C 1
ATOM 611 O O . ALA A 1 78 ? -6.831 7.915 -9.295 1.00 98.19 78 ALA A O 1
ATOM 612 N N . THR A 1 79 ? -4.883 8.492 -10.244 1.00 98.19 79 THR A N 1
ATOM 613 C CA . THR A 1 79 ? -5.383 8.398 -11.622 1.00 98.19 79 THR A CA 1
ATOM 614 C C . THR A 1 79 ? -5.768 6.960 -11.975 1.00 98.19 79 THR A C 1
ATOM 616 O O . THR A 1 79 ? -6.867 6.715 -12.481 1.00 98.19 79 THR A O 1
ATOM 619 N N . LEU A 1 80 ? -4.898 5.992 -11.666 1.00 97.31 80 LEU A N 1
ATOM 620 C CA . LEU A 1 80 ? -5.146 4.575 -11.934 1.00 97.31 80 LEU A CA 1
ATOM 621 C C . LEU A 1 80 ? -6.344 4.041 -11.134 1.00 97.31 80 LEU A C 1
ATOM 623 O O . LEU A 1 80 ? -7.232 3.403 -11.700 1.00 97.31 80 LEU A O 1
ATOM 627 N N . ILE A 1 81 ? -6.407 4.350 -9.840 1.00 97.81 81 ILE A N 1
ATOM 628 C CA . ILE A 1 81 ? -7.486 3.944 -8.936 1.00 97.81 81 ILE A CA 1
ATOM 629 C C . ILE A 1 81 ? -8.816 4.533 -9.394 1.00 97.81 81 ILE A C 1
ATOM 631 O O . ILE A 1 81 ? -9.789 3.790 -9.499 1.00 97.81 81 ILE A O 1
ATOM 635 N N . LYS A 1 82 ? -8.870 5.828 -9.739 1.00 97.56 82 LYS A N 1
ATOM 636 C CA . LYS A 1 82 ? -10.089 6.457 -10.278 1.00 97.56 82 LYS A CA 1
ATOM 637 C C . LYS A 1 82 ? -10.558 5.760 -11.552 1.00 97.56 82 LYS A C 1
ATOM 639 O O . LYS A 1 82 ? -11.738 5.432 -11.662 1.00 97.56 82 LYS A O 1
ATOM 644 N N . ARG A 1 83 ? -9.643 5.469 -12.484 1.00 97.94 83 ARG A N 1
ATOM 645 C CA . ARG A 1 83 ? -9.965 4.739 -13.720 1.00 97.94 83 ARG A CA 1
ATOM 646 C C . ARG A 1 83 ? -10.535 3.351 -13.424 1.00 97.94 83 ARG A C 1
ATOM 648 O O . ARG A 1 83 ? -11.544 2.976 -14.017 1.00 97.94 83 ARG A O 1
ATOM 655 N N . ILE A 1 84 ? -9.923 2.597 -12.510 1.00 96.81 84 ILE A N 1
ATOM 656 C CA . ILE A 1 84 ? -10.388 1.247 -12.172 1.00 96.81 84 ILE A CA 1
ATOM 657 C C . ILE A 1 84 ? -11.725 1.294 -11.422 1.00 96.81 84 ILE A C 1
ATOM 659 O O . ILE A 1 84 ? -12.634 0.552 -11.788 1.00 96.81 84 ILE A O 1
ATOM 663 N N . LYS A 1 85 ? -11.892 2.179 -10.428 1.00 96.06 85 LYS A N 1
ATOM 664 C CA . LYS A 1 85 ? -13.158 2.343 -9.688 1.00 96.06 85 LYS A CA 1
ATOM 665 C C . LYS A 1 85 ? -14.305 2.785 -10.615 1.00 96.06 85 LYS A C 1
ATOM 667 O O . LYS A 1 85 ? -15.424 2.317 -10.436 1.00 96.06 85 LYS A O 1
ATOM 672 N N . ALA A 1 86 ? -14.036 3.589 -11.649 1.00 96.31 86 ALA A N 1
ATOM 673 C CA . ALA A 1 86 ? -15.035 3.939 -12.666 1.00 96.31 86 ALA A CA 1
ATOM 674 C C . ALA A 1 86 ? -15.471 2.729 -13.516 1.00 96.31 86 ALA A C 1
ATOM 676 O O . ALA A 1 86 ? -16.649 2.578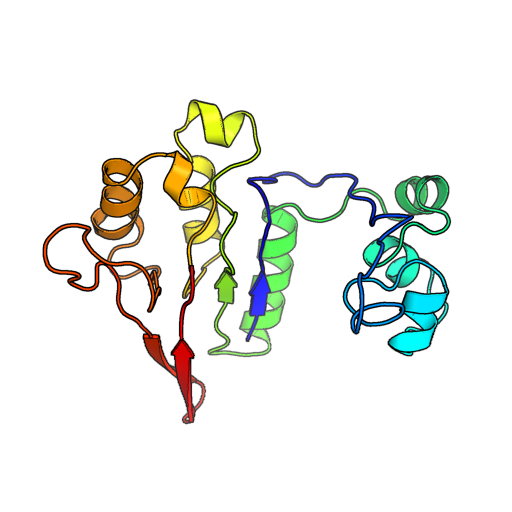 -13.823 1.00 96.31 86 ALA A O 1
ATOM 677 N N . GLN A 1 87 ? -14.536 1.841 -13.871 1.00 96.50 87 GLN A N 1
ATOM 678 C CA . GLN A 1 87 ? -14.836 0.609 -14.616 1.00 96.50 87 GLN A CA 1
ATOM 679 C C . GLN A 1 87 ? -15.449 -0.489 -13.739 1.00 96.50 87 GLN A C 1
ATOM 681 O O . GLN A 1 87 ? -16.093 -1.406 -14.247 1.00 96.50 87 GLN A O 1
ATOM 686 N N . ARG A 1 88 ? -15.213 -0.431 -12.427 1.00 94.31 88 ARG A N 1
ATOM 687 C CA . ARG A 1 88 ? -15.652 -1.414 -11.434 1.00 94.31 88 ARG A CA 1
ATOM 688 C C . ARG A 1 88 ? -16.303 -0.698 -10.242 1.00 94.31 88 ARG A C 1
ATOM 690 O O . ARG A 1 88 ? -15.686 -0.633 -9.174 1.00 94.31 88 ARG A O 1
ATOM 697 N N . PRO A 1 89 ? -17.537 -0.178 -10.395 1.00 93.00 89 PRO A N 1
ATOM 698 C CA . PRO A 1 89 ? -18.264 0.431 -9.286 1.00 93.00 89 PRO A CA 1
ATOM 699 C C . PRO A 1 89 ? -18.345 -0.515 -8.079 1.00 93.00 89 PRO A C 1
ATOM 701 O O . PRO A 1 89 ? -18.513 -1.728 -8.232 1.00 93.00 89 PRO A O 1
ATOM 704 N N . GLY A 1 90 ? -18.164 0.040 -6.880 1.00 92.31 90 GLY A N 1
ATOM 705 C CA . GLY A 1 90 ? -18.130 -0.721 -5.625 1.00 92.31 90 GLY A CA 1
ATOM 706 C C . GLY A 1 90 ? -16.791 -1.400 -5.303 1.00 92.31 90 GLY A C 1
ATOM 707 O O . GLY A 1 90 ? -16.680 -2.036 -4.257 1.00 92.31 90 GLY A O 1
ATOM 708 N N . ALA A 1 91 ? -15.763 -1.284 -6.155 1.00 96.19 91 ALA A N 1
ATOM 709 C CA . ALA A 1 91 ? -14.433 -1.799 -5.834 1.00 96.19 91 ALA A CA 1
ATOM 710 C C . ALA A 1 91 ? -13.836 -1.100 -4.598 1.00 96.19 91 ALA A C 1
ATOM 712 O O . ALA A 1 91 ? -13.763 0.126 -4.547 1.00 96.19 91 ALA A O 1
ATOM 713 N N . LEU A 1 92 ? -13.355 -1.899 -3.644 1.00 97.56 92 LEU A N 1
ATOM 714 C CA . LEU A 1 92 ? -12.648 -1.429 -2.449 1.00 97.56 92 LEU A CA 1
ATOM 715 C C . LEU A 1 92 ? -11.158 -1.227 -2.740 1.00 97.56 92 LEU A C 1
ATOM 717 O O . LEU A 1 92 ? -10.568 -2.056 -3.442 1.00 97.56 92 LEU A O 1
ATOM 721 N N . LEU A 1 93 ? -10.569 -0.176 -2.173 1.00 98.50 93 LEU A N 1
ATOM 722 C CA . LEU A 1 93 ? -9.133 0.061 -2.076 1.00 98.50 93 LEU A CA 1
ATOM 723 C C . LEU A 1 93 ? -8.651 -0.288 -0.667 1.00 98.50 93 LEU A C 1
ATOM 725 O O . LEU A 1 93 ? -9.107 0.292 0.315 1.00 98.50 93 LEU A O 1
ATOM 729 N N . LEU A 1 94 ? -7.734 -1.242 -0.593 1.00 98.69 94 LEU A N 1
ATOM 730 C CA . LEU A 1 94 ? -7.137 -1.737 0.637 1.00 98.69 94 LEU A CA 1
ATOM 731 C C . LEU A 1 94 ? -5.680 -1.273 0.713 1.00 98.69 94 LEU A C 1
ATOM 733 O O . LEU A 1 94 ? -4.983 -1.302 -0.304 1.00 98.69 94 LEU A O 1
ATOM 737 N N . ASP A 1 95 ? -5.246 -0.875 1.903 1.00 98.69 95 ASP A N 1
ATOM 738 C CA . ASP A 1 95 ? -3.860 -0.515 2.203 1.00 98.69 95 ASP A CA 1
ATOM 739 C C . ASP A 1 95 ? -3.275 -1.499 3.230 1.00 98.69 95 ASP A C 1
ATOM 741 O O . ASP A 1 95 ? -3.804 -1.658 4.330 1.00 98.69 95 ASP A O 1
ATOM 745 N N . GLY A 1 96 ? -2.220 -2.211 2.844 1.00 98.50 96 GLY A N 1
ATOM 746 C CA . GLY A 1 96 ? -1.587 -3.251 3.653 1.00 98.50 96 GLY A CA 1
ATOM 747 C C . GLY A 1 96 ? -0.775 -2.741 4.847 1.00 98.50 96 GLY A C 1
ATOM 748 O O . GLY A 1 96 ? -0.276 -3.567 5.602 1.00 98.50 96 GLY A O 1
ATOM 749 N N . GLY A 1 97 ? -0.693 -1.425 5.059 1.00 98.25 97 GLY A N 1
ATOM 750 C CA . GLY A 1 97 ? 0.144 -0.823 6.096 1.00 98.25 97 GLY A CA 1
ATOM 751 C C . GLY A 1 97 ? 1.504 -0.395 5.549 1.00 98.25 97 GLY A C 1
ATOM 752 O O . GLY A 1 97 ? 1.749 -0.447 4.340 1.00 98.25 97 GLY A O 1
ATOM 753 N N . ASP A 1 98 ? 2.376 0.069 6.444 1.00 98.50 98 ASP A N 1
ATOM 754 C CA . ASP A 1 98 ? 3.699 0.607 6.100 1.00 98.50 98 ASP A CA 1
ATOM 755 C C . ASP A 1 98 ? 3.626 1.807 5.149 1.00 98.50 98 ASP A C 1
ATOM 757 O O . ASP A 1 98 ? 4.401 1.975 4.205 1.00 98.50 98 ASP A O 1
ATOM 761 N N . SER A 1 99 ? 2.666 2.682 5.432 1.00 98.25 99 SER A N 1
ATOM 762 C CA . SER A 1 99 ? 2.304 3.832 4.618 1.00 98.25 99 SER A CA 1
ATOM 763 C C . SER A 1 99 ? 2.683 5.162 5.259 1.00 98.25 99 SER A C 1
ATOM 765 O O . SER A 1 99 ? 3.072 6.084 4.540 1.00 98.25 99 SER A O 1
ATOM 767 N N . TRP A 1 100 ? 2.610 5.292 6.590 1.00 98.50 100 TRP A N 1
ATOM 768 C CA . TRP A 1 100 ? 2.802 6.599 7.247 1.00 98.50 100 TRP A CA 1
ATOM 769 C C . TRP A 1 100 ? 4.258 6.983 7.492 1.00 98.50 100 TRP A C 1
ATOM 771 O O . TRP A 1 100 ? 4.517 8.128 7.841 1.00 98.50 100 TRP A O 1
ATOM 781 N N . GLN A 1 101 ? 5.200 6.051 7.356 1.00 97.06 101 GLN A N 1
ATOM 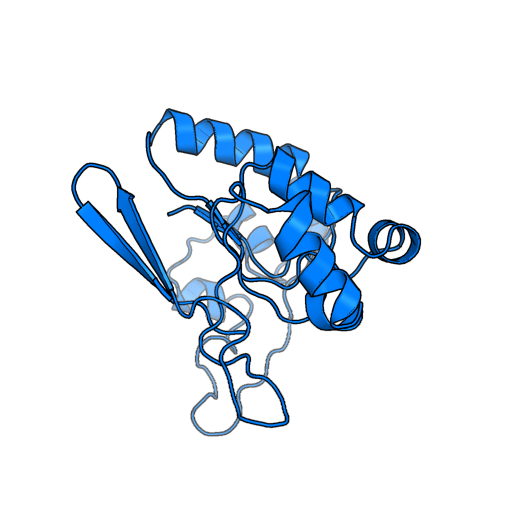782 C CA . GLN A 1 101 ? 6.603 6.226 7.733 1.00 97.06 101 GLN A CA 1
ATOM 783 C C . GLN A 1 101 ? 7.518 5.951 6.533 1.00 97.06 101 GLN A C 1
ATOM 785 O O . GLN A 1 101 ? 7.215 5.083 5.726 1.00 97.06 101 GLN A O 1
ATOM 790 N N . GLY A 1 102 ? 8.647 6.664 6.422 1.00 96.38 102 GLY A N 1
ATOM 791 C CA . GLY A 1 102 ? 9.701 6.349 5.439 1.00 96.38 102 GLY A CA 1
ATOM 792 C C . GLY A 1 102 ? 10.225 7.538 4.628 1.00 96.38 102 GLY A C 1
ATOM 793 O O . GLY A 1 102 ? 11.138 7.380 3.818 1.00 96.38 102 GLY A O 1
ATOM 794 N N . SER A 1 103 ? 9.699 8.745 4.858 1.00 97.31 103 SER A N 1
ATOM 795 C CA . SER A 1 103 ? 10.125 9.966 4.166 1.00 97.31 103 SER A CA 1
ATOM 796 C C . SER A 1 103 ? 10.338 11.145 5.122 1.00 97.31 103 SER A C 1
ATOM 798 O O . SER A 1 103 ? 9.887 11.141 6.270 1.00 97.31 103 SER A O 1
ATOM 800 N N . GLY A 1 104 ? 11.042 12.180 4.649 1.00 97.38 104 GLY A N 1
ATOM 801 C CA . GLY A 1 104 ? 11.271 13.403 5.427 1.00 97.38 104 GLY A CA 1
ATOM 802 C C . GLY A 1 104 ? 9.975 14.155 5.749 1.00 97.38 104 GLY A C 1
ATOM 803 O O . GLY A 1 104 ? 9.794 14.599 6.879 1.00 97.38 104 GLY A O 1
ATOM 804 N N . ALA A 1 105 ? 9.042 14.228 4.794 1.00 97.25 105 ALA A N 1
ATOM 805 C CA . ALA A 1 105 ? 7.737 14.860 4.998 1.00 97.25 105 ALA A CA 1
ATOM 806 C C . ALA A 1 105 ? 6.917 14.129 6.075 1.00 97.25 105 ALA A C 1
ATOM 808 O O . ALA A 1 105 ? 6.416 14.767 7.006 1.00 97.25 105 ALA A O 1
ATOM 809 N N . ALA A 1 106 ? 6.899 12.796 6.032 1.00 98.06 106 ALA A N 1
ATOM 810 C CA . ALA A 1 106 ? 6.277 11.969 7.058 1.00 98.06 106 ALA A CA 1
ATOM 811 C C . ALA A 1 106 ? 6.918 12.156 8.440 1.00 98.06 106 ALA A C 1
ATOM 813 O O . ALA A 1 106 ? 6.224 12.192 9.458 1.00 98.06 106 ALA A O 1
ATOM 814 N N . MET A 1 107 ? 8.240 12.319 8.518 1.00 97.31 107 MET A N 1
ATOM 815 C CA . MET A 1 107 ? 8.910 12.619 9.786 1.00 97.31 107 MET A CA 1
ATOM 816 C C . MET A 1 107 ? 8.485 13.988 10.339 1.00 97.31 107 MET A C 1
ATOM 818 O O . MET A 1 107 ? 8.104 14.090 11.505 1.00 97.31 107 MET A O 1
ATOM 822 N N . TRP A 1 108 ? 8.513 15.037 9.513 1.00 98.19 108 TRP A N 1
ATOM 823 C CA . TRP A 1 108 ? 8.202 16.406 9.942 1.00 98.19 108 TRP A CA 1
ATOM 824 C C . TRP A 1 108 ? 6.734 16.612 10.314 1.00 98.19 108 TRP A C 1
ATOM 826 O O . TRP A 1 108 ? 6.429 17.421 11.188 1.00 98.19 108 TRP A O 1
ATOM 836 N N . THR A 1 109 ? 5.829 15.871 9.679 1.00 98.38 109 THR A N 1
ATOM 837 C CA . THR A 1 109 ? 4.380 15.984 9.898 1.00 98.38 109 THR A CA 1
ATOM 838 C C . THR A 1 109 ? 3.822 14.924 10.846 1.00 98.38 109 THR A C 1
ATOM 840 O O . THR A 1 109 ? 2.613 14.875 11.062 1.00 98.38 109 THR A O 1
ATOM 843 N N . LYS A 1 110 ? 4.676 14.064 11.423 1.00 98.12 110 LYS A N 1
ATOM 844 C CA . LYS A 1 110 ? 4.253 12.902 12.228 1.00 98.12 110 LYS A CA 1
ATOM 845 C C . LYS A 1 110 ? 3.245 12.008 11.476 1.00 98.12 110 LYS A C 1
ATOM 847 O O . LYS A 1 110 ? 2.209 11.618 12.024 1.00 98.12 110 LYS A O 1
ATOM 852 N N . GLY A 1 111 ? 3.535 11.763 10.198 1.00 98.25 111 GLY A N 1
ATOM 853 C CA . GLY A 1 111 ? 2.760 10.940 9.268 1.00 98.25 111 GLY A CA 1
ATOM 854 C C . GLY A 1 111 ? 1.478 11.583 8.727 1.00 98.25 111 GLY A C 1
ATOM 855 O O . GLY A 1 111 ? 0.749 10.924 7.990 1.00 98.25 111 GLY A O 1
ATOM 856 N N . GLN A 1 112 ? 1.155 12.833 9.092 1.00 98.69 112 GLN A N 1
ATOM 857 C CA . GLN A 1 112 ? -0.102 13.468 8.665 1.00 98.69 112 GLN A CA 1
ATOM 858 C C . GLN A 1 112 ? -0.192 13.631 7.141 1.00 98.69 112 GLN A C 1
ATOM 860 O O . GLN A 1 112 ? -1.272 13.475 6.583 1.00 98.69 112 GLN A O 1
ATOM 865 N N . ASP A 1 113 ? 0.925 13.892 6.460 1.00 98.31 113 ASP A N 1
ATOM 866 C CA . ASP A 1 113 ? 0.961 13.979 4.997 1.00 98.31 113 ASP A CA 1
ATOM 867 C C . ASP A 1 113 ? 0.414 12.709 4.322 1.00 98.31 113 ASP A C 1
ATOM 869 O O . ASP A 1 113 ? -0.372 12.789 3.377 1.00 98.31 113 ASP A O 1
ATOM 873 N N . MET A 1 114 ? 0.775 11.539 4.845 1.00 98.62 114 MET A N 1
ATOM 874 C CA . MET A 1 114 ? 0.330 10.248 4.330 1.00 98.62 114 MET A CA 1
ATOM 875 C C . MET A 1 114 ? -1.090 9.891 4.766 1.00 98.62 114 MET A C 1
ATOM 877 O O . MET A 1 114 ? -1.837 9.330 3.964 1.00 98.62 114 MET A O 1
ATOM 881 N N . VAL A 1 115 ? -1.498 10.272 5.980 1.00 98.69 115 VAL A N 1
ATOM 882 C CA . VAL A 1 115 ? -2.897 10.186 6.443 1.00 98.69 115 VAL A CA 1
ATOM 883 C C . VAL A 1 115 ? -3.817 10.961 5.492 1.00 98.69 115 VAL A C 1
ATOM 885 O O . VAL A 1 115 ? -4.811 10.421 4.998 1.00 98.69 115 VAL A O 1
ATOM 888 N N . ASP A 1 116 ? -3.448 12.197 5.156 1.00 98.69 116 ASP A N 1
ATOM 889 C CA . ASP A 1 116 ? -4.190 13.039 4.215 1.00 98.69 116 ASP A CA 1
ATOM 890 C C . ASP A 1 116 ? -4.156 12.456 2.795 1.00 98.69 116 ASP A C 1
ATOM 892 O O . ASP A 1 116 ? -5.169 12.460 2.086 1.00 98.69 116 ASP A O 1
ATOM 896 N N . ALA A 1 117 ? -3.016 11.896 2.381 1.00 98.50 117 ALA A N 1
ATOM 897 C CA . ALA A 1 117 ? -2.880 11.244 1.086 1.00 98.50 117 ALA A CA 1
ATOM 898 C C . ALA A 1 117 ? -3.776 10.000 0.961 1.00 98.50 117 ALA A C 1
ATOM 900 O O . ALA A 1 117 ? -4.417 9.832 -0.076 1.00 98.50 117 ALA A O 1
ATOM 901 N N . GLN A 1 118 ? -3.884 9.157 1.993 1.00 98.69 118 GLN A N 1
ATOM 902 C CA . GLN A 1 118 ? -4.778 7.989 2.004 1.00 98.69 118 GLN A CA 1
ATOM 903 C C . GLN A 1 118 ? -6.254 8.399 1.937 1.00 98.69 118 GLN A C 1
ATOM 905 O O . GLN A 1 118 ? -7.028 7.806 1.175 1.00 98.69 118 GLN A O 1
ATOM 910 N N . LEU A 1 119 ? -6.635 9.452 2.671 1.00 98.69 119 LEU A N 1
ATOM 911 C CA . LEU A 1 119 ? -7.975 10.040 2.594 1.00 98.69 119 LEU A CA 1
ATOM 912 C C . LEU A 1 119 ? -8.282 10.537 1.176 1.00 98.69 119 LEU A C 1
ATOM 914 O O . LEU A 1 119 ? -9.332 10.212 0.620 1.00 98.69 119 LEU A O 1
ATOM 918 N N . ALA A 1 120 ? -7.356 11.277 0.562 1.00 98.25 120 ALA A N 1
ATOM 919 C CA . ALA A 1 120 ? -7.511 11.791 -0.798 1.00 98.25 120 ALA A CA 1
ATOM 920 C C . ALA A 1 120 ? -7.518 10.680 -1.864 1.00 98.25 120 ALA A C 1
ATOM 922 O O . ALA A 1 120 ? -8.214 10.790 -2.879 1.00 98.25 120 ALA A O 1
ATOM 923 N N . LEU A 1 121 ? -6.759 9.604 -1.641 1.00 97.75 121 LEU A N 1
ATOM 924 C CA . LEU A 1 121 ? -6.708 8.437 -2.520 1.00 97.75 121 LEU A CA 1
ATOM 925 C C . LEU A 1 121 ? -8.006 7.613 -2.462 1.00 97.75 121 LEU A C 1
ATOM 927 O O . LEU A 1 121 ? -8.329 6.893 -3.411 1.00 97.75 121 LEU A O 1
ATOM 931 N N . GLY A 1 122 ? -8.770 7.753 -1.374 1.00 97.62 122 GLY A N 1
ATOM 932 C CA . GLY A 1 122 ? -10.008 7.022 -1.135 1.00 97.62 122 GLY A CA 1
ATOM 933 C C . GLY A 1 122 ? -9.747 5.571 -0.743 1.00 97.62 122 GLY A C 1
ATOM 934 O O . GLY A 1 122 ? -10.363 4.667 -1.322 1.00 97.62 122 GLY A O 1
ATOM 935 N N . VAL A 1 123 ? -8.793 5.364 0.173 1.00 98.69 123 VAL A N 1
ATOM 936 C CA . VAL A 1 123 ? -8.574 4.082 0.860 1.00 98.69 123 VAL A CA 1
ATOM 937 C C . VAL A 1 123 ? -9.814 3.761 1.691 1.00 98.69 123 VAL A C 1
ATOM 939 O O . VAL A 1 123 ? -10.393 4.640 2.316 1.00 98.69 123 VAL A O 1
ATOM 942 N N . ASP A 1 124 ? -10.250 2.507 1.665 1.00 98.44 124 ASP A N 1
ATOM 943 C CA . ASP A 1 124 ? -11.455 2.058 2.362 1.00 98.44 124 ASP A CA 1
ATOM 944 C C . ASP A 1 124 ? -11.110 1.367 3.695 1.00 98.44 124 ASP A C 1
ATOM 946 O O . ASP A 1 124 ? -11.830 1.495 4.690 1.00 98.44 124 ASP A O 1
ATOM 950 N N . ILE A 1 125 ? -10.032 0.577 3.703 1.00 98.75 125 ILE A N 1
ATOM 951 C CA . ILE A 1 125 ? -9.617 -0.275 4.824 1.00 98.75 125 ILE A CA 1
ATOM 952 C C . ILE A 1 125 ? -8.090 -0.343 4.838 1.00 98.75 125 ILE A C 1
ATOM 954 O O . ILE A 1 125 ? -7.489 -0.496 3.772 1.00 98.75 125 ILE A O 1
ATOM 958 N N . MET A 1 126 ? -7.482 -0.299 6.023 1.00 98.75 126 MET A N 1
ATOM 959 C CA . MET A 1 126 ? -6.049 -0.535 6.183 1.00 98.75 126 MET A CA 1
ATOM 960 C C . MET A 1 126 ? -5.691 -1.376 7.410 1.00 98.75 126 MET A C 1
ATOM 962 O O . MET A 1 126 ? -6.519 -1.566 8.305 1.00 98.75 126 MET A O 1
ATOM 966 N N . THR A 1 127 ? -4.449 -1.853 7.465 1.00 98.62 127 THR A N 1
ATOM 967 C CA . THR A 1 127 ? -3.822 -2.364 8.694 1.00 98.62 127 THR A CA 1
ATOM 968 C C . THR A 1 127 ? -2.562 -1.557 9.032 1.00 98.62 127 THR A C 1
ATOM 970 O O . THR A 1 127 ? -2.349 -0.501 8.439 1.00 98.62 127 THR A O 1
ATOM 973 N N . LEU A 1 128 ? -1.806 -1.964 10.049 1.00 98.00 128 LEU A N 1
ATOM 974 C CA . LEU A 1 128 ? -0.703 -1.187 10.620 1.00 98.00 128 LEU A CA 1
ATOM 975 C C . LEU A 1 128 ? 0.559 -2.036 10.694 1.00 98.00 128 LEU A C 1
ATOM 977 O O . LEU A 1 128 ? 0.461 -3.227 10.937 1.00 98.00 128 LEU A O 1
ATOM 981 N N . HIS A 1 129 ? 1.723 -1.406 10.622 1.00 98.50 129 HIS A N 1
ATOM 982 C CA . HIS A 1 129 ? 2.971 -1.955 11.142 1.00 98.50 129 HIS A CA 1
ATOM 983 C C . HIS A 1 129 ? 3.885 -0.787 11.554 1.00 98.50 129 HIS A C 1
ATOM 985 O O . HIS A 1 129 ? 3.836 -0.371 12.722 1.00 98.50 129 HIS A O 1
ATOM 991 N N . TRP A 1 130 ? 4.608 -0.155 10.623 1.00 98.31 130 TRP A N 1
ATOM 992 C CA . TRP A 1 130 ? 5.477 1.002 10.891 1.00 98.31 130 TRP A CA 1
ATOM 993 C C . TRP A 1 130 ? 4.725 2.248 11.378 1.00 98.31 130 TRP A C 1
ATOM 995 O O . TRP A 1 130 ? 5.323 3.098 12.043 1.00 98.31 130 TRP A O 1
ATOM 1005 N N . GLU A 1 131 ? 3.415 2.345 11.148 1.00 98.50 131 GLU A N 1
ATOM 1006 C CA . GLU A 1 131 ? 2.538 3.361 11.750 1.00 98.50 131 GLU A CA 1
ATOM 1007 C C . GLU A 1 131 ? 2.709 3.447 13.272 1.00 98.50 131 GLU A C 1
ATOM 1009 O O . GLU A 1 131 ? 2.705 4.536 13.852 1.00 98.50 131 GLU A O 1
ATOM 1014 N N . SER A 1 132 ? 2.925 2.297 13.915 1.00 97.38 132 SER A N 1
ATOM 1015 C CA . SER A 1 132 ? 3.064 2.172 15.368 1.00 97.38 132 SER A CA 1
ATOM 1016 C C . SER A 1 132 ? 4.301 2.890 15.912 1.00 97.38 132 SER A C 1
ATOM 1018 O O . SER A 1 132 ? 4.349 3.222 17.097 1.00 97.38 132 SER A O 1
ATOM 1020 N N . THR A 1 133 ? 5.285 3.195 15.059 1.00 97.69 133 THR A N 1
ATOM 1021 C CA . THR A 1 133 ? 6.506 3.908 15.464 1.00 97.69 133 THR A CA 1
ATOM 1022 C C . THR A 1 133 ? 6.265 5.371 15.841 1.00 97.69 133 THR A C 1
ATOM 1024 O O . THR A 1 133 ? 7.068 5.948 16.572 1.00 97.69 133 THR A O 1
ATOM 1027 N N . TYR A 1 134 ? 5.133 5.962 15.441 1.00 97.94 134 TYR A N 1
ATOM 1028 C CA . TYR A 1 134 ? 4.708 7.288 15.906 1.00 97.94 134 TYR A CA 1
ATOM 1029 C C . TYR A 1 134 ? 4.109 7.285 17.324 1.00 97.94 134 TYR A C 1
ATOM 1031 O O . TYR A 1 134 ? 3.800 8.349 17.865 1.00 97.94 134 TYR A O 1
ATOM 1039 N N . GLY A 1 135 ? 3.968 6.105 17.936 1.00 97.81 135 GLY A N 1
ATOM 1040 C CA . GLY A 1 135 ? 3.426 5.913 19.276 1.00 97.81 135 GLY A CA 1
ATOM 1041 C C . GLY A 1 135 ? 1.903 5.760 19.300 1.00 97.81 135 GLY A C 1
ATOM 1042 O O . GLY A 1 135 ? 1.183 6.266 18.436 1.00 97.81 135 GLY A O 1
ATOM 1043 N N . GLN A 1 136 ? 1.408 5.064 20.330 1.00 96.75 136 GLN A N 1
ATOM 1044 C CA . GLN A 1 136 ? -0.008 4.695 20.458 1.00 96.75 136 GLN A CA 1
ATOM 1045 C C . GLN A 1 136 ? -0.953 5.902 20.381 1.00 96.75 136 GLN A C 1
ATOM 1047 O O . GLN A 1 136 ? -1.996 5.821 19.739 1.00 96.75 136 GLN A O 1
ATOM 1052 N N . ASP A 1 137 ? -0.571 7.031 20.984 1.00 98.25 137 ASP A N 1
ATOM 1053 C CA . ASP A 1 137 ? -1.425 8.215 21.057 1.00 98.25 137 ASP A CA 1
ATOM 1054 C C . ASP A 1 137 ? -1.676 8.783 19.664 1.00 98.25 137 ASP A C 1
ATOM 1056 O O . ASP A 1 137 ? -2.804 9.149 19.339 1.00 98.25 137 ASP A O 1
ATOM 1060 N N . ARG A 1 138 ? -0.643 8.786 18.810 1.00 98.44 138 ARG A N 1
ATOM 1061 C CA . ARG A 1 138 ? -0.753 9.274 17.437 1.00 98.44 138 ARG A CA 1
ATOM 1062 C C . ARG A 1 138 ? -1.598 8.341 16.575 1.00 98.44 138 ARG A C 1
ATOM 1064 O O . ARG A 1 138 ? -2.470 8.808 15.848 1.00 98.44 138 ARG A O 1
ATOM 1071 N N . VAL A 1 139 ? -1.383 7.031 16.681 1.00 98.31 139 VAL A N 1
ATOM 1072 C CA . VAL A 1 139 ? -2.171 6.036 15.935 1.00 98.31 139 VAL A CA 1
ATOM 1073 C C . VAL A 1 139 ? -3.649 6.097 16.333 1.00 98.31 139 VAL A C 1
ATOM 1075 O O . VAL A 1 139 ? -4.532 6.121 15.473 1.00 98.31 139 VAL A O 1
ATOM 1078 N N . LEU A 1 140 ? -3.934 6.172 17.636 1.00 98.19 140 LEU A N 1
ATOM 1079 C CA . LEU A 1 140 ? -5.299 6.281 18.147 1.00 98.19 140 LEU A CA 1
ATOM 1080 C C . LEU A 1 140 ? -5.937 7.630 17.814 1.00 98.19 140 LEU A C 1
ATOM 1082 O O . LEU A 1 140 ? -7.145 7.673 17.585 1.00 98.19 140 LEU A O 1
ATOM 1086 N N . GLU A 1 141 ? -5.163 8.714 17.771 1.00 98.62 141 GLU A N 1
ATOM 1087 C CA . GLU A 1 141 ? -5.641 10.010 17.296 1.00 98.62 141 GLU A CA 1
ATOM 1088 C C . GLU A 1 141 ? -6.141 9.913 15.853 1.00 98.62 141 GLU A C 1
ATOM 1090 O O . GLU A 1 141 ? -7.305 10.229 15.607 1.00 98.62 141 GLU A O 1
ATOM 1095 N N . VAL A 1 142 ? -5.304 9.433 14.929 1.00 98.62 142 VAL A N 1
ATOM 1096 C CA . VAL A 1 142 ? -5.663 9.299 13.507 1.00 98.62 142 VAL A CA 1
ATOM 1097 C C . VAL A 1 142 ? -6.878 8.389 13.343 1.00 98.62 142 VAL A C 1
ATOM 1099 O O . VAL A 1 142 ? -7.840 8.742 12.659 1.00 98.62 142 VAL A O 1
ATOM 1102 N N . SER A 1 143 ? -6.882 7.247 14.039 1.00 98.25 143 SER A N 1
ATOM 1103 C CA . SER A 1 143 ? -7.997 6.297 14.029 1.00 98.25 143 SER A CA 1
ATOM 1104 C C . SER A 1 143 ? -9.322 6.936 14.467 1.00 98.25 143 SER A C 1
ATOM 1106 O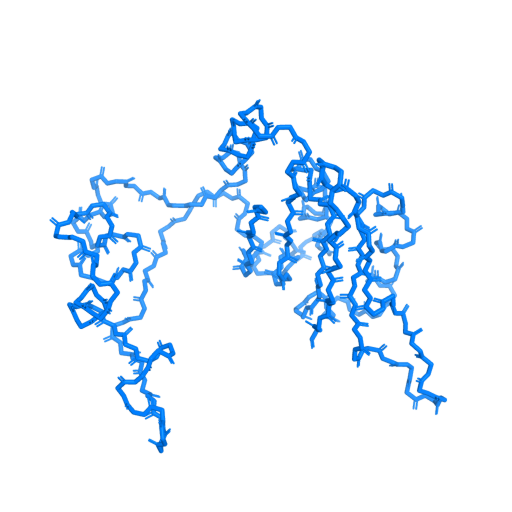 O . SER A 1 143 ? -10.351 6.740 13.818 1.00 98.25 143 SER A O 1
ATOM 1108 N N . LYS A 1 144 ? -9.308 7.707 15.563 1.00 98.12 144 LYS A N 1
ATOM 1109 C CA . LYS A 1 144 ? -10.515 8.278 16.185 1.00 98.12 144 LYS A CA 1
ATOM 1110 C C . LYS A 1 144 ? -10.938 9.622 15.596 1.00 98.12 144 LYS A C 1
ATOM 1112 O O . LYS A 1 144 ? -12.086 10.011 15.803 1.00 98.12 144 LYS A O 1
ATOM 1117 N N . LYS A 1 145 ? -10.041 10.343 14.916 1.00 98.31 145 LYS A N 1
ATOM 1118 C CA . LYS A 1 145 ? -10.310 11.665 14.332 1.00 98.31 145 LYS A CA 1
ATOM 1119 C C . LYS A 1 145 ? -10.288 11.620 12.811 1.00 98.31 145 LYS A C 1
ATOM 1121 O O . LYS A 1 145 ? -11.349 11.648 12.191 1.00 98.31 145 LYS A O 1
ATOM 1126 N N . ASP A 1 146 ? -9.104 11.555 12.210 1.00 98.50 146 ASP A N 1
ATOM 1127 C CA . ASP A 1 146 ? -8.919 11.734 10.767 1.00 98.50 146 ASP A CA 1
ATOM 1128 C C . ASP A 1 146 ? -9.678 10.677 9.958 1.00 98.50 146 ASP A C 1
ATOM 1130 O O . ASP A 1 146 ? -10.397 11.005 9.003 1.00 98.50 146 ASP A O 1
ATOM 1134 N N . PHE A 1 147 ? -9.569 9.419 10.391 1.00 98.56 147 PHE A N 1
ATOM 1135 C CA . PHE A 1 147 ? -10.145 8.248 9.728 1.00 98.56 147 PHE A CA 1
ATOM 1136 C C . PHE A 1 147 ? -11.538 7.877 10.211 1.00 98.56 147 PHE A C 1
ATOM 1138 O O . PHE A 1 147 ? -12.164 6.992 9.622 1.00 98.56 147 PHE A O 1
ATOM 1145 N N . ALA A 1 148 ? -12.057 8.566 11.228 1.00 97.31 148 ALA A N 1
ATOM 1146 C CA . ALA A 1 148 ? -13.372 8.290 11.780 1.00 97.31 148 ALA A CA 1
ATOM 1147 C C . ALA A 1 148 ? -14.435 8.265 10.672 1.00 97.31 148 ALA A C 1
ATOM 1149 O O . ALA A 1 148 ? -14.678 9.263 9.994 1.00 97.31 148 ALA A O 1
ATOM 1150 N N . ASN A 1 149 ? -15.073 7.104 10.498 1.00 95.19 149 ASN A N 1
ATOM 1151 C CA . ASN A 1 149 ? -16.092 6.839 9.476 1.00 95.19 149 ASN A CA 1
ATOM 1152 C C . ASN A 1 149 ? -15.627 7.001 8.012 1.00 95.19 149 ASN A C 1
ATOM 1154 O O . ASN A 1 149 ? -16.470 7.069 7.119 1.00 95.19 149 ASN A O 1
ATOM 1158 N N . LYS A 1 150 ? -14.315 7.060 7.752 1.00 97.94 150 LYS A N 1
ATOM 1159 C CA . LYS A 1 150 ? -13.738 7.211 6.405 1.00 97.94 150 LYS A CA 1
ATOM 1160 C C . LYS A 1 150 ? -12.864 6.023 6.015 1.00 97.94 150 LYS A C 1
ATOM 1162 O O . LYS A 1 150 ? -13.083 5.450 4.955 1.00 97.94 150 LYS A O 1
ATOM 1167 N N . ILE A 1 151 ? -11.926 5.638 6.881 1.00 98.50 151 ILE A N 1
ATOM 1168 C CA . ILE A 1 151 ? -11.021 4.497 6.682 1.00 98.50 151 ILE A CA 1
ATOM 1169 C C . ILE A 1 151 ? -11.137 3.589 7.901 1.00 98.50 151 ILE A C 1
ATOM 1171 O O . ILE A 1 151 ? -11.021 4.043 9.036 1.00 98.50 151 ILE A O 1
ATOM 1175 N N . GLU A 1 152 ? -11.373 2.298 7.689 1.00 98.31 152 GLU A N 1
ATOM 1176 C CA . GLU A 1 152 ? -11.363 1.336 8.795 1.00 98.31 152 GLU A CA 1
ATOM 1177 C C . GLU A 1 152 ? -9.954 0.787 9.005 1.00 98.31 152 GLU A C 1
ATOM 1179 O O . GLU A 1 152 ? -9.407 0.136 8.116 1.00 98.31 152 GLU A O 1
ATOM 1184 N N . ILE A 1 153 ? -9.399 0.984 10.200 1.00 98.50 153 ILE A N 1
ATOM 1185 C CA . ILE A 1 153 ? -8.207 0.254 10.639 1.00 98.50 153 ILE A CA 1
ATOM 1186 C C . ILE A 1 153 ? -8.660 -1.093 11.207 1.00 98.50 153 ILE A C 1
ATOM 1188 O O . ILE A 1 153 ? -9.454 -1.142 12.153 1.00 98.50 153 ILE A O 1
ATOM 1192 N N . VAL A 1 154 ? -8.158 -2.184 10.629 1.00 98.62 154 VAL A N 1
ATOM 1193 C CA . VAL A 1 154 ? -8.418 -3.553 11.087 1.00 98.62 154 VAL A CA 1
ATOM 1194 C C . VAL A 1 154 ? -7.130 -4.235 11.529 1.00 98.62 154 VAL A C 1
ATOM 1196 O O . VAL A 1 154 ? -6.132 -4.221 10.811 1.00 98.62 154 VAL A O 1
ATOM 1199 N N . ALA A 1 155 ? -7.159 -4.866 12.700 1.00 98.38 155 ALA A N 1
ATOM 1200 C CA . ALA A 1 155 ? -6.052 -5.662 13.216 1.00 98.38 155 ALA A CA 1
ATOM 1201 C C . ALA A 1 155 ? -6.560 -6.645 14.279 1.00 98.38 155 ALA A C 1
ATOM 1203 O O . ALA A 1 155 ? -7.011 -6.245 15.350 1.00 98.38 155 ALA A O 1
ATOM 1204 N N . GLN A 1 156 ? -6.504 -7.944 13.986 1.00 98.12 156 GLN A N 1
ATOM 1205 C CA . GLN A 1 156 ? -6.989 -8.993 14.893 1.00 98.12 156 GLN A CA 1
ATOM 1206 C C . GLN A 1 156 ? -6.048 -9.266 16.076 1.00 98.12 156 GLN A C 1
ATOM 1208 O O . GLN A 1 156 ? -6.475 -9.771 17.113 1.00 98.12 156 GLN A O 1
ATOM 1213 N N . ASN A 1 157 ? -4.774 -8.913 15.924 1.00 97.69 157 ASN A N 1
ATOM 1214 C CA . ASN A 1 157 ? -3.689 -9.259 16.834 1.00 97.69 157 ASN A CA 1
ATOM 1215 C C . ASN A 1 157 ? -3.179 -8.087 17.687 1.00 97.69 157 ASN A C 1
ATOM 1217 O O . ASN A 1 157 ? -2.257 -8.287 18.473 1.00 97.69 157 ASN A O 1
ATOM 1221 N N . VAL A 1 158 ? -3.774 -6.894 17.582 1.00 97.62 158 VAL A N 1
ATOM 1222 C CA . VAL A 1 158 ? -3.392 -5.739 18.410 1.00 97.62 158 VAL A CA 1
ATOM 1223 C C . VAL A 1 158 ? -4.277 -5.677 19.648 1.00 97.62 158 VAL A C 1
ATOM 1225 O O . VAL A 1 158 ? -5.500 -5.535 19.554 1.00 97.62 158 VAL A O 1
ATOM 1228 N N . LYS A 1 159 ? -3.640 -5.782 20.813 1.00 97.25 159 LYS A N 1
ATOM 1229 C CA . LYS A 1 159 ? -4.300 -5.875 22.115 1.00 97.25 159 LYS A CA 1
ATOM 1230 C C . LYS A 1 159 ? -3.645 -4.951 23.132 1.00 97.25 159 LYS A C 1
ATOM 1232 O O . LYS A 1 159 ? -2.470 -4.614 22.990 1.00 97.25 159 LYS A O 1
ATOM 1237 N N . THR A 1 160 ? -4.390 -4.565 24.161 1.00 95.94 160 THR A N 1
ATOM 1238 C CA . THR A 1 160 ? -3.818 -3.875 25.318 1.00 95.94 160 THR A CA 1
ATOM 1239 C C . THR A 1 160 ? -2.870 -4.803 26.082 1.00 95.94 160 THR A C 1
ATOM 1241 O O . THR A 1 160 ? -3.035 -6.024 26.086 1.00 95.94 160 THR A O 1
ATOM 1244 N N . ALA A 1 161 ? -1.845 -4.234 26.717 1.00 94.50 161 ALA A N 1
ATOM 1245 C CA . ALA A 1 161 ? -0.842 -5.012 27.447 1.00 94.50 161 ALA A CA 1
ATOM 1246 C C . ALA A 1 161 ? -1.323 -5.495 28.828 1.00 94.50 161 ALA A C 1
ATOM 1248 O O . ALA A 1 161 ? -0.698 -6.375 29.412 1.00 94.50 161 ALA A O 1
ATOM 1249 N N . ASP A 1 162 ? -2.400 -4.911 29.357 1.00 93.19 162 ASP A N 1
ATOM 1250 C CA . ASP A 1 162 ? -2.963 -5.235 30.666 1.00 93.19 162 ASP A CA 1
ATOM 1251 C C . ASP A 1 162 ? -3.890 -6.459 30.605 1.00 93.19 162 ASP A C 1
ATOM 1253 O O . ASP A 1 162 ? -3.515 -7.548 31.032 1.00 93.19 162 ASP A O 1
ATOM 1257 N N . PHE A 1 163 ? -5.087 -6.299 30.046 1.00 93.44 163 PHE A N 1
ATOM 1258 C CA . PHE A 1 163 ? -6.136 -7.314 30.010 1.00 93.44 163 PHE A CA 1
ATOM 1259 C C . PHE A 1 163 ? -6.237 -8.024 28.655 1.00 93.44 163 PHE A C 1
ATOM 1261 O O . PHE A 1 163 ? -6.984 -8.992 28.521 1.00 93.44 163 PHE A O 1
ATOM 1268 N N . GLY A 1 164 ? -5.455 -7.602 27.655 1.00 94.62 164 GLY A N 1
ATOM 1269 C CA . GLY A 1 164 ? -5.475 -8.214 26.328 1.00 94.62 164 GLY A CA 1
ATOM 1270 C C . GLY A 1 164 ? -6.706 -7.837 25.504 1.00 94.62 164 GLY A C 1
ATOM 1271 O O . GLY A 1 164 ? -7.081 -8.587 24.596 1.00 94.62 164 GLY A O 1
ATOM 1272 N N . ASP A 1 165 ? -7.330 -6.698 25.806 1.00 96.69 165 ASP A N 1
ATOM 1273 C CA . ASP A 1 165 ? -8.517 -6.226 25.105 1.00 96.69 165 ASP A CA 1
ATOM 1274 C C . ASP A 1 165 ? -8.166 -5.805 23.671 1.00 96.69 165 ASP A C 1
ATOM 1276 O O . ASP A 1 165 ? -7.118 -5.193 23.445 1.00 96.69 165 ASP A O 1
ATOM 1280 N N . PRO A 1 166 ? -9.014 -6.114 22.673 1.00 96.62 166 PRO A N 1
ATOM 1281 C CA . PRO A 1 166 ? -8.761 -5.721 21.293 1.00 96.62 166 PRO A CA 1
ATOM 1282 C C . PRO A 1 166 ? -8.790 -4.195 21.142 1.00 96.62 166 PRO A C 1
ATOM 1284 O O . PRO A 1 166 ? -9.758 -3.540 21.524 1.00 96.62 166 PRO A O 1
ATOM 1287 N N . VAL A 1 167 ? -7.746 -3.635 20.526 1.00 97.12 167 VAL A N 1
ATOM 1288 C CA . VAL A 1 167 ? -7.644 -2.182 20.283 1.00 97.12 167 VAL A CA 1
ATOM 1289 C C . VAL A 1 167 ? -8.389 -1.773 19.011 1.00 97.12 167 VAL A C 1
ATOM 1291 O O . VAL A 1 167 ? -9.042 -0.730 18.970 1.00 97.12 167 VAL A O 1
ATOM 1294 N N . PHE A 1 168 ? -8.318 -2.609 17.973 1.00 97.94 168 PHE A N 1
ATOM 1295 C CA . PHE A 1 168 ? -8.969 -2.393 16.682 1.00 97.94 168 PHE A CA 1
ATOM 1296 C C . PHE A 1 168 ? -9.973 -3.507 16.381 1.00 97.94 168 PHE A C 1
ATOM 1298 O O . PHE A 1 168 ? -9.947 -4.586 16.976 1.00 97.94 168 PHE A O 1
ATOM 1305 N N . LYS A 1 169 ? -10.869 -3.263 15.418 1.00 97.81 169 LYS A N 1
ATOM 1306 C CA . LYS A 1 169 ? -11.750 -4.321 14.911 1.00 97.81 169 LYS A CA 1
ATOM 1307 C C . LYS A 1 169 ? -10.882 -5.410 14.258 1.00 97.81 169 LYS A C 1
ATOM 1309 O O . LYS A 1 169 ? -9.995 -5.078 13.473 1.00 97.81 169 LYS A O 1
ATOM 1314 N N . PRO A 1 170 ? -11.160 -6.706 14.477 1.00 98.12 170 PRO A N 1
ATOM 1315 C CA . PRO A 1 170 ? -10.393 -7.774 13.833 1.00 98.12 170 PRO A CA 1
ATOM 1316 C C . PRO A 1 170 ? -10.677 -7.874 12.327 1.00 98.12 170 PRO A C 1
ATOM 1318 O O . PRO A 1 170 ? -9.846 -8.340 11.551 1.00 98.12 170 PRO A O 1
ATOM 1321 N N . TYR A 1 171 ? -11.874 -7.463 11.907 1.00 98.56 171 TYR A N 1
ATOM 1322 C CA . TYR A 1 171 ? -12.313 -7.492 10.521 1.00 98.56 171 TYR A CA 1
ATOM 1323 C C . TYR A 1 171 ? -13.441 -6.491 10.278 1.00 98.56 171 TYR A C 1
ATOM 1325 O O . TYR A 1 171 ? -14.111 -6.033 11.207 1.00 98.56 171 TYR A O 1
ATOM 1333 N N . VAL A 1 172 ? -13.723 -6.242 9.003 1.00 98.25 172 VAL A N 1
ATOM 1334 C CA . VAL A 1 172 ? -14.953 -5.588 8.549 1.00 98.25 172 VAL A CA 1
ATOM 1335 C C . VAL A 1 172 ? -15.657 -6.442 7.505 1.00 98.25 172 VAL A C 1
ATOM 1337 O O . VAL A 1 172 ? -15.038 -7.247 6.810 1.00 98.25 172 VAL A O 1
ATOM 1340 N N . ILE A 1 173 ? -16.975 -6.285 7.399 1.00 98.06 173 ILE A N 1
ATOM 1341 C CA . ILE A 1 173 ? -17.776 -6.895 6.335 1.00 98.06 173 ILE A CA 1
ATOM 1342 C C . ILE A 1 173 ? -18.283 -5.769 5.437 1.00 98.06 173 ILE A C 1
ATOM 1344 O O . ILE A 1 173 ? -18.839 -4.781 5.919 1.00 98.06 173 ILE A O 1
ATOM 1348 N N . ARG A 1 174 ? -18.084 -5.914 4.128 1.00 96.50 174 ARG A N 1
ATOM 1349 C CA . ARG A 1 174 ? -18.571 -4.999 3.093 1.00 96.50 174 ARG A CA 1
ATOM 1350 C C . ARG A 1 174 ? -19.471 -5.762 2.134 1.00 96.50 174 ARG A C 1
ATOM 1352 O O . ARG A 1 174 ? -19.179 -6.901 1.787 1.00 96.50 174 ARG A O 1
ATOM 1359 N N . ASN A 1 175 ? -20.568 -5.144 1.712 1.00 94.88 175 ASN A N 1
ATOM 1360 C CA . ASN A 1 175 ? -21.372 -5.668 0.615 1.00 94.88 175 ASN A CA 1
ATOM 1361 C C . ASN A 1 175 ? -20.846 -5.060 -0.690 1.00 94.88 175 ASN A C 1
ATOM 1363 O O . ASN A 1 175 ? -20.998 -3.862 -0.912 1.00 94.88 175 ASN A O 1
ATOM 1367 N N . VAL A 1 176 ? -20.193 -5.872 -1.517 1.00 93.94 176 VAL A N 1
ATOM 1368 C CA . VAL A 1 176 ? -19.625 -5.466 -2.804 1.00 93.94 176 VAL A CA 1
ATOM 1369 C C . VAL A 1 176 ? -20.446 -6.128 -3.899 1.00 93.94 176 VAL A C 1
ATOM 1371 O O . VAL A 1 176 ? -20.375 -7.340 -4.084 1.00 93.94 176 VAL A O 1
ATOM 1374 N N . ASN A 1 177 ? -21.243 -5.334 -4.616 1.00 91.31 177 ASN A N 1
ATOM 1375 C CA . ASN A 1 177 ? -22.092 -5.796 -5.721 1.00 91.31 177 ASN A CA 1
ATOM 1376 C C . ASN A 1 177 ? -23.000 -6.985 -5.344 1.00 91.31 177 ASN A C 1
ATOM 1378 O O . ASN A 1 177 ? -23.127 -7.947 -6.096 1.00 91.31 177 ASN A O 1
ATOM 1382 N N . GLY A 1 178 ? -23.611 -6.929 -4.156 1.00 93.50 178 GLY A N 1
ATOM 1383 C CA . GLY A 1 178 ? -24.514 -7.966 -3.642 1.00 93.50 178 GLY A CA 1
ATOM 1384 C C . GLY A 1 178 ? -23.814 -9.108 -2.897 1.00 93.50 178 GLY A C 1
ATOM 1385 O O . GLY A 1 178 ? -24.488 -9.930 -2.278 1.00 93.50 178 GLY A O 1
ATOM 1386 N N . VAL A 1 179 ? -22.478 -9.153 -2.904 1.00 95.19 179 VAL A N 1
ATOM 1387 C CA . VAL A 1 179 ? -21.684 -10.189 -2.235 1.00 95.19 179 VAL A CA 1
ATOM 1388 C C . VAL A 1 179 ? -21.110 -9.657 -0.925 1.00 95.19 179 VAL A C 1
ATOM 1390 O O . VAL A 1 179 ? -20.452 -8.618 -0.889 1.00 95.19 179 VAL A O 1
ATOM 1393 N N . LYS A 1 180 ? -21.308 -10.395 0.173 1.00 97.00 180 LYS A N 1
ATOM 1394 C CA . LYS A 1 180 ? -20.659 -10.089 1.456 1.00 97.00 180 LYS A CA 1
ATOM 1395 C C . LYS A 1 180 ? -19.188 -10.504 1.408 1.00 97.00 180 LYS A C 1
ATOM 1397 O O . LYS A 1 180 ? -18.879 -11.689 1.340 1.00 97.00 180 LYS A O 1
ATOM 1402 N N . VAL A 1 181 ? -18.294 -9.529 1.506 1.00 96.75 181 VAL A N 1
ATOM 1403 C CA . VAL A 1 181 ? -16.841 -9.706 1.572 1.00 96.75 181 VAL A CA 1
ATOM 1404 C C . VAL A 1 181 ? -16.376 -9.368 2.984 1.00 96.75 181 VAL A C 1
ATOM 1406 O O . VAL A 1 181 ? -16.620 -8.263 3.467 1.00 96.75 181 VAL A O 1
ATOM 1409 N N . ARG A 1 182 ? -15.713 -10.314 3.658 1.00 98.00 182 ARG A N 1
ATOM 1410 C CA . ARG A 1 182 ? -15.048 -10.073 4.946 1.00 98.00 182 ARG A CA 1
ATOM 1411 C C . ARG A 1 182 ? -13.568 -9.787 4.700 1.00 98.00 182 ARG A C 1
ATOM 1413 O O . ARG A 1 182 ? -12.903 -10.589 4.057 1.00 98.00 182 ARG A O 1
ATOM 1420 N N . VAL A 1 183 ? -13.071 -8.678 5.239 1.00 98.31 183 VAL A N 1
ATOM 1421 C CA . VAL A 1 183 ? -11.650 -8.302 5.211 1.00 98.31 183 VAL A CA 1
ATOM 1422 C C . VAL A 1 183 ? -11.121 -8.388 6.635 1.00 98.31 183 VAL A C 1
ATOM 1424 O O . VAL A 1 183 ? -11.613 -7.669 7.503 1.00 98.31 183 VAL A O 1
ATOM 1427 N N . ILE A 1 184 ? -10.183 -9.304 6.875 1.00 98.56 184 ILE A N 1
ATOM 1428 C CA . ILE A 1 184 ? -9.553 -9.544 8.180 1.00 98.56 184 ILE A CA 1
ATOM 1429 C C . ILE A 1 184 ? -8.203 -8.832 8.179 1.00 98.56 184 ILE A C 1
ATOM 1431 O O . ILE A 1 184 ? -7.440 -8.998 7.231 1.00 98.56 184 ILE A O 1
ATOM 1435 N N . GLY A 1 185 ? -7.934 -8.039 9.213 1.00 98.19 185 GLY A N 1
ATOM 1436 C CA . GLY A 1 185 ? -6.670 -7.319 9.356 1.00 98.19 185 GLY A CA 1
ATOM 1437 C C . GLY A 1 185 ? -5.688 -8.059 10.247 1.00 98.19 185 GLY A C 1
ATOM 1438 O O . GLY A 1 185 ? -6.098 -8.661 11.240 1.00 98.19 185 GLY A O 1
ATOM 1439 N N . GLN A 1 186 ? -4.402 -7.969 9.928 1.00 97.62 186 GLN A N 1
ATOM 1440 C CA . GLN A 1 186 ? -3.312 -8.442 10.771 1.00 97.62 186 GLN A CA 1
ATOM 1441 C C . GLN A 1 186 ? -2.158 -7.450 10.663 1.00 97.62 186 GLN A C 1
ATOM 1443 O O . GLN A 1 186 ? -1.696 -7.200 9.554 1.00 97.62 186 GLN A O 1
ATOM 1448 N N . ALA A 1 187 ? -1.758 -6.920 11.815 1.00 94.06 187 ALA A N 1
ATOM 1449 C CA . ALA A 1 187 ? -0.657 -5.978 11.970 1.00 94.06 187 ALA A CA 1
ATOM 1450 C C . ALA A 1 187 ? 0.657 -6.684 12.339 1.00 94.06 187 ALA A C 1
ATOM 1452 O O . ALA A 1 187 ? 0.578 -7.838 12.823 1.00 94.06 187 ALA A O 1
#

Foldseek 3Di:
DAEDEQCQQCQDFDQDADDPAAADPDPCGLHPPGAAQPSVCVVVVPDPDLVVCCVGHRPPVVVSCVVVNTDDHLVVLLVVLVVVCVVFPQDAYEYAESQQHHDPVSVVVVSVVRLVSCLSSQHAEYEYDCNCVSPPVNVVCSQVPSCVVRYAYAAPCDADPPPRHDPGHQWDWDQRPNDTDIDGHHD

Secondary structure (DSSP, 8-state):
-EEE---TT--S-B-----S-----GGGTT-TTS--HHHHHHHTT--S-HHHHHHH--TTHHHHHHHH--B--HHHHHHHHHHHHHHSTTPPEEE-S--S-SSHHHHHTTTHHHHHHHHHHT--EE--SGGGGG-HHHHHHHHHTTTTTTSEEB-SS-B-TTT--BSSBSEEEEEETTEEEEEE---

Radius of gyration: 18.54 Å; chains: 1; bounding box: 44×42×52 Å